Protein AF-A0A7V3CF10-F1 (afdb_monomer_lite)

Secondary structure (DSSP, 8-state):
----------------------------PPPPPPPPPP-----GGGGT-TTS-HHHHHHHHHHHHHHHHSSTTS----SSSGGGPPPHHHHHHHHHHH----SSHHHHHHHHHHHHHHHHHHT-PPP-TT-------PPEEEEETTTEEEEEEEE-TT-HHHHHHHHHHTTHHHHHHH-GGGEEEEE-----S-GGGG-SHHHHHHHHHHHHTPPEEESS-S-TTSHHHHHHHHHHSS--HHHHHHHHHHHHHHHHHHH-TTS-HHHHHHHHHHHHHHHHT--HHHHHHHHHHHHHHS-SHHHHHHHHHHHHHHHHHHHHHHHHHHHHHHHHHHHHH-TT-EEEEEEEGGGHHHHHHHHH--

Structure (mmCIF, N/CA/C/O backbone):
data_AF-A0A7V3CF10-F1
#
_entry.id   AF-A0A7V3CF10-F1
#
loop_
_atom_site.group_PDB
_atom_site.id
_atom_site.type_symbol
_atom_site.label_atom_id
_atom_site.label_alt_id
_atom_site.label_comp_id
_atom_site.label_asym_id
_atom_site.label_entity_id
_atom_site.label_seq_id
_atom_site.pdbx_PDB_ins_code
_atom_site.Cartn_x
_atom_site.Cartn_y
_atom_site.Cartn_z
_atom_site.occupancy
_atom_site.B_iso_or_equiv
_atom_site.auth_seq_id
_atom_site.auth_comp_id
_atom_site.auth_asym_id
_atom_site.auth_atom_id
_atom_site.pdbx_PDB_model_num
ATOM 1 N N . MET A 1 1 ? -56.199 20.417 -14.453 1.00 40.59 1 MET A N 1
ATOM 2 C CA . MET A 1 1 ? -56.319 19.145 -13.709 1.00 40.59 1 MET A CA 1
ATOM 3 C C . MET A 1 1 ? -56.355 19.487 -12.237 1.00 40.59 1 MET A C 1
ATOM 5 O O . MET A 1 1 ? -55.474 20.191 -11.766 1.00 40.59 1 MET A O 1
ATOM 9 N N . ILE A 1 2 ? -57.471 19.137 -11.609 1.00 31.05 2 ILE A N 1
ATOM 10 C CA . ILE A 1 2 ? -57.934 19.589 -10.298 1.00 31.05 2 ILE A CA 1
ATOM 11 C C . ILE A 1 2 ? -57.390 18.644 -9.210 1.00 31.05 2 ILE A C 1
ATOM 13 O O . ILE A 1 2 ? -57.201 17.458 -9.457 1.00 31.05 2 ILE A O 1
ATOM 17 N N . PHE A 1 3 ? -57.112 19.243 -8.052 1.00 26.91 3 PHE A N 1
ATOM 18 C CA . PHE A 1 3 ? -56.677 18.706 -6.752 1.00 26.91 3 PHE A CA 1
ATOM 19 C C . PHE A 1 3 ? -57.706 17.730 -6.090 1.00 26.91 3 PHE A C 1
ATOM 21 O O . PHE A 1 3 ? -58.688 17.364 -6.727 1.00 26.91 3 PHE A O 1
ATOM 28 N N . PRO A 1 4 ? -57.532 17.362 -4.799 1.00 56.78 4 PRO A N 1
ATOM 29 C CA . PRO A 1 4 ? -57.181 16.065 -4.202 1.00 56.78 4 PRO A CA 1
ATOM 30 C C . PRO A 1 4 ? -58.450 15.339 -3.668 1.00 56.78 4 PRO A C 1
ATOM 32 O O . PRO A 1 4 ? -59.533 15.681 -4.117 1.00 56.78 4 PRO A O 1
ATOM 35 N N . VAL A 1 5 ? -58.338 14.379 -2.728 1.00 31.08 5 VAL A N 1
ATOM 36 C CA . VAL A 1 5 ? -59.331 13.940 -1.687 1.00 31.08 5 VAL A CA 1
ATOM 37 C C . VAL A 1 5 ? -58.922 12.514 -1.256 1.00 31.08 5 VAL A C 1
ATOM 39 O O . VAL A 1 5 ? -58.817 11.629 -2.093 1.00 31.08 5 VAL A O 1
ATOM 42 N N . VAL A 1 6 ? -58.352 12.307 -0.061 1.00 27.89 6 VAL A N 1
ATOM 43 C CA . VAL A 1 6 ? -58.993 12.154 1.269 1.00 27.89 6 VAL A CA 1
ATOM 44 C C . VAL A 1 6 ? -59.663 10.781 1.469 1.00 27.89 6 VAL A C 1
ATOM 46 O O . VAL A 1 6 ? -60.565 10.416 0.730 1.00 27.89 6 VAL A O 1
ATOM 49 N N . LEU A 1 7 ? -59.166 10.083 2.508 1.00 27.97 7 LEU A N 1
ATOM 50 C CA . LEU A 1 7 ? -59.785 9.114 3.437 1.00 27.97 7 LEU A CA 1
ATOM 51 C C . LEU A 1 7 ? -60.995 8.269 2.970 1.00 27.97 7 LEU A C 1
ATOM 53 O O . LEU A 1 7 ? -62.022 8.818 2.602 1.00 27.97 7 LEU A O 1
ATOM 57 N N . LEU A 1 8 ? -61.005 6.965 3.278 1.00 27.00 8 LEU A N 1
ATOM 58 C CA . LEU A 1 8 ? -61.516 6.402 4.548 1.00 27.00 8 LEU A CA 1
ATOM 59 C C . LEU A 1 8 ? -61.579 4.865 4.494 1.00 27.00 8 LEU A C 1
ATOM 61 O O . LEU A 1 8 ? -61.763 4.257 3.444 1.00 27.00 8 LEU A O 1
ATOM 65 N N . ALA A 1 9 ? -61.439 4.259 5.670 1.00 33.69 9 ALA A N 1
ATOM 66 C CA . ALA A 1 9 ? -61.598 2.837 5.933 1.00 33.69 9 ALA A CA 1
ATOM 67 C C . ALA A 1 9 ? -63.019 2.323 5.636 1.00 33.69 9 ALA A C 1
ATOM 69 O O . ALA A 1 9 ? -64.000 3.025 5.877 1.00 33.69 9 ALA A O 1
ATOM 70 N N . VAL A 1 10 ? -63.122 1.048 5.248 1.00 32.16 10 VAL A N 1
ATOM 71 C CA . VAL A 1 10 ? -64.354 0.260 5.377 1.00 32.16 10 VAL A CA 1
ATOM 72 C C . VAL A 1 10 ? -64.053 -0.992 6.195 1.00 32.16 10 VAL A C 1
ATOM 74 O O . VAL A 1 10 ? -63.314 -1.881 5.777 1.00 32.16 10 VAL A O 1
ATOM 77 N N . LEU A 1 11 ? -64.648 -1.016 7.386 1.00 32.97 11 LEU A N 1
ATOM 78 C CA . LEU A 1 11 ? -64.929 -2.194 8.194 1.00 32.97 11 LEU A CA 1
ATOM 79 C C . LEU A 1 11 ? -66.046 -3.016 7.532 1.00 32.97 11 LEU A C 1
ATOM 81 O O . LEU A 1 11 ? -67.102 -2.478 7.212 1.00 32.97 11 LEU A O 1
ATOM 85 N N . ALA A 1 12 ? -65.849 -4.327 7.449 1.00 32.66 12 ALA A N 1
ATOM 86 C CA . ALA A 1 12 ? -66.907 -5.338 7.488 1.00 32.66 12 ALA A CA 1
ATOM 87 C C . ALA A 1 12 ? -66.307 -6.507 8.288 1.00 32.66 12 ALA A C 1
ATOM 89 O O . ALA A 1 12 ? -65.361 -7.143 7.840 1.00 32.66 12 ALA A O 1
ATOM 90 N N . VAL A 1 13 ? -66.566 -6.645 9.591 1.00 31.78 13 VAL A N 1
ATOM 91 C CA . VAL A 1 13 ? -67.783 -7.206 10.206 1.00 31.78 13 VAL A CA 1
ATOM 92 C C . VAL A 1 13 ? -68.288 -8.438 9.458 1.00 31.78 13 VAL A C 1
ATOM 94 O O . VAL A 1 13 ? -69.069 -8.344 8.518 1.00 31.78 13 VAL A O 1
ATOM 97 N N . GLY A 1 14 ? -67.868 -9.601 9.949 1.00 26.34 14 GLY A N 1
ATOM 98 C CA . GLY A 1 14 ? -68.535 -10.880 9.747 1.00 26.34 14 GLY A CA 1
ATOM 99 C C . GLY A 1 14 ? -68.636 -11.590 11.094 1.00 26.34 14 GLY A C 1
ATOM 100 O O . GLY A 1 14 ? -67.710 -12.287 11.495 1.00 26.34 14 GLY A O 1
ATOM 101 N N . CYS A 1 15 ? -69.746 -11.378 11.804 1.00 31.83 15 CYS A N 1
ATOM 102 C CA . CYS A 1 15 ? -70.132 -12.143 12.990 1.00 31.83 15 CYS A CA 1
ATOM 103 C C . CYS A 1 15 ? -71.235 -13.143 12.625 1.00 31.83 15 CYS A C 1
ATOM 105 O O . CYS A 1 15 ? -72.330 -12.731 12.249 1.00 31.83 15 CYS A O 1
ATOM 107 N N . SER A 1 16 ? -70.968 -14.435 12.815 1.00 31.50 16 SER A N 1
ATOM 108 C CA . SER A 1 16 ? -71.888 -15.478 13.318 1.00 31.50 16 SER A CA 1
ATOM 109 C C . SER A 1 16 ? -71.231 -16.840 13.084 1.00 31.50 16 SER A C 1
ATOM 111 O O . SER A 1 16 ? -70.635 -17.042 12.037 1.00 31.50 16 SER A O 1
ATOM 113 N N . SER A 1 17 ? -71.283 -17.829 13.969 1.00 28.72 17 SER A N 1
ATOM 114 C CA . SER A 1 17 ? -72.171 -18.056 15.108 1.00 28.72 17 SER A CA 1
ATOM 115 C C . SER A 1 17 ? -71.569 -19.130 16.029 1.00 28.72 17 SER A C 1
ATOM 117 O O . SER A 1 17 ? -70.684 -19.898 15.659 1.00 28.72 17 SER A O 1
ATOM 119 N N . SER A 1 18 ? -72.052 -19.127 17.265 1.00 34.03 18 SER A N 1
ATOM 120 C CA . SER A 1 18 ? -71.650 -19.920 18.423 1.00 34.03 18 SER A CA 1
ATOM 121 C C . SER A 1 18 ? -72.063 -21.398 18.367 1.00 34.03 18 SER A C 1
ATOM 123 O O . SER A 1 18 ? -73.141 -21.728 17.878 1.00 34.03 18 SER A O 1
ATOM 125 N N . LYS A 1 19 ? -71.253 -22.270 18.992 1.00 30.31 19 LYS A N 1
ATOM 126 C CA . LYS A 1 19 ? -71.699 -23.436 19.782 1.00 30.31 19 LYS A CA 1
ATOM 127 C C . LYS A 1 19 ? -70.586 -23.920 20.726 1.00 30.31 19 LYS A C 1
ATOM 129 O O . LYS A 1 19 ? -69.405 -23.773 20.438 1.00 30.31 19 LYS A O 1
ATOM 134 N N . SER A 1 20 ? -71.017 -24.415 21.877 1.00 33.94 20 SER A N 1
ATOM 135 C CA . SER A 1 20 ? -70.308 -24.564 23.148 1.00 33.94 20 SER A CA 1
ATOM 136 C C . SER A 1 20 ? -69.647 -25.937 23.392 1.00 33.94 20 SER A C 1
ATOM 138 O O . SER A 1 20 ? -70.043 -26.943 22.812 1.00 33.94 20 SER A O 1
ATOM 140 N N . ASP A 1 21 ? -68.687 -25.916 24.329 1.00 31.97 21 ASP A N 1
ATOM 141 C CA . ASP A 1 21 ? -68.214 -26.954 25.270 1.00 31.97 21 ASP A CA 1
ATOM 142 C C . ASP A 1 21 ? -67.528 -28.255 24.799 1.00 31.97 21 ASP A C 1
ATOM 144 O O . ASP A 1 21 ? -68.171 -29.234 24.425 1.00 31.97 21 ASP A O 1
ATOM 148 N N . LYS A 1 22 ? -66.203 -28.327 25.041 1.00 32.72 22 LYS A N 1
ATOM 149 C CA . LYS A 1 22 ? -65.546 -29.268 25.990 1.00 32.72 22 LYS A CA 1
ATOM 150 C C . LYS A 1 22 ? -64.028 -28.991 26.100 1.00 32.72 22 LYS A C 1
ATOM 152 O O . LYS A 1 22 ? -63.390 -28.760 25.075 1.00 32.72 22 LYS A O 1
ATOM 157 N N . PRO A 1 23 ? -63.411 -29.059 27.300 1.00 43.00 23 PRO A N 1
ATOM 158 C CA . PRO A 1 23 ? -61.971 -28.876 27.460 1.00 43.00 23 PRO A CA 1
ATOM 159 C C . PRO A 1 23 ? -61.222 -30.182 27.156 1.00 43.00 23 PRO A C 1
ATOM 161 O O . PRO A 1 23 ? -61.556 -31.242 27.682 1.00 43.00 23 PRO A O 1
ATOM 164 N N . SER A 1 24 ? -60.192 -30.104 26.314 1.00 33.22 24 SER A N 1
ATOM 165 C CA . SER A 1 24 ? -59.209 -31.172 26.086 1.00 33.22 24 SER A CA 1
ATOM 166 C C . SER A 1 24 ? -57.807 -30.691 26.488 1.00 33.22 24 SER A C 1
ATOM 168 O O . SER A 1 24 ? -57.557 -29.485 26.509 1.00 33.22 24 SER A O 1
ATOM 170 N N . PRO A 1 25 ? -56.922 -31.609 26.909 1.00 39.38 25 PRO A N 1
ATOM 171 C CA . PRO A 1 25 ? -55.903 -31.347 27.922 1.00 39.38 25 PRO A CA 1
ATOM 172 C C . PRO A 1 25 ? -54.703 -30.551 27.401 1.00 39.38 25 PRO A C 1
ATOM 174 O O . PRO A 1 25 ? -54.314 -30.658 26.238 1.00 39.38 25 PRO A O 1
ATOM 177 N N . LYS A 1 26 ? -54.085 -29.784 28.313 1.00 39.19 26 LYS A N 1
ATOM 178 C CA . LYS A 1 26 ? -52.812 -29.074 28.124 1.00 39.19 26 LYS A CA 1
ATOM 179 C C . LYS A 1 26 ? -51.757 -30.020 27.536 1.00 39.19 26 LYS A C 1
ATOM 181 O O . LYS A 1 26 ? -51.219 -30.865 28.249 1.00 39.19 26 LYS A O 1
ATOM 186 N N . LYS A 1 27 ? -51.409 -29.828 26.259 1.00 38.56 27 LYS A N 1
ATOM 187 C CA . LYS A 1 27 ? -50.098 -30.235 25.745 1.00 38.56 27 LYS A CA 1
ATOM 188 C C . LYS A 1 27 ? -49.052 -29.399 26.477 1.00 38.56 27 LYS A C 1
ATOM 190 O O . LYS A 1 27 ? -49.085 -28.173 26.405 1.00 38.56 27 LYS A O 1
ATOM 195 N N . SER A 1 28 ? -48.167 -30.074 27.206 1.00 40.69 28 SER A N 1
ATOM 196 C CA . SER A 1 28 ? -46.916 -29.494 27.686 1.00 40.69 28 SER A CA 1
ATOM 197 C C . SER A 1 28 ? -46.203 -28.879 26.485 1.00 40.69 28 SER A C 1
ATOM 199 O O . SER A 1 28 ? -45.877 -29.599 25.542 1.00 40.69 28 SER A O 1
ATOM 201 N N . ALA A 1 29 ? -46.039 -27.558 26.485 1.00 42.84 29 ALA A N 1
ATOM 202 C CA . ALA A 1 29 ? -45.228 -26.883 25.488 1.00 42.84 29 ALA A CA 1
ATOM 203 C C . ALA A 1 29 ? -43.784 -27.367 25.655 1.00 42.84 29 ALA A C 1
ATOM 205 O O . ALA A 1 29 ? -43.253 -27.353 26.769 1.00 42.84 29 ALA A O 1
ATOM 206 N N . GLU A 1 30 ? -43.177 -27.833 24.565 1.00 46.41 30 GLU A N 1
ATOM 207 C CA . GLU A 1 30 ? -41.725 -27.964 24.490 1.00 46.41 30 GLU A CA 1
ATOM 208 C C . GLU A 1 30 ? -41.082 -26.628 24.893 1.00 46.41 30 GLU A C 1
ATOM 210 O O . GLU A 1 30 ? -41.636 -25.568 24.572 1.00 46.41 30 GLU A O 1
ATOM 215 N N . PRO A 1 31 ? -39.935 -26.645 25.599 1.00 49.91 31 PRO A N 1
ATOM 216 C CA . PRO A 1 31 ? -39.191 -25.426 25.860 1.00 49.91 31 PRO A CA 1
ATOM 217 C C . PRO A 1 31 ? -38.886 -24.766 24.518 1.00 49.91 31 PRO A C 1
ATOM 219 O O . PRO A 1 31 ? -38.270 -25.383 23.647 1.00 49.91 31 PRO A O 1
ATOM 222 N N . LEU A 1 32 ? -39.338 -23.523 24.348 1.00 43.16 32 LEU A N 1
ATOM 223 C CA . LEU A 1 32 ? -38.925 -22.716 23.210 1.00 43.16 32 LEU A CA 1
ATOM 224 C C . LEU A 1 32 ? -37.389 -22.712 23.170 1.00 43.16 32 LEU A C 1
ATOM 226 O O . LEU A 1 32 ? -36.767 -22.535 24.226 1.00 43.16 32 LEU A O 1
ATOM 230 N N . PRO A 1 33 ? -36.767 -22.915 21.993 1.00 51.06 33 PRO A N 1
ATOM 231 C CA . PRO A 1 33 ? -35.334 -22.716 21.863 1.00 51.06 33 PRO A CA 1
ATOM 232 C C . PRO A 1 33 ? -34.996 -21.313 22.387 1.00 51.06 33 PRO A C 1
ATOM 234 O O . PRO A 1 33 ? -35.781 -20.383 22.161 1.00 51.06 33 PRO A O 1
ATOM 237 N N . PRO A 1 34 ? -33.886 -21.158 23.131 1.00 52.41 34 PRO A N 1
ATOM 238 C CA . PRO A 1 34 ? -33.536 -19.876 23.717 1.00 52.41 34 PRO A CA 1
ATOM 239 C C . PRO A 1 34 ? -33.515 -18.814 22.613 1.00 52.41 34 PRO A C 1
ATOM 241 O O . PRO A 1 34 ? -33.026 -19.099 21.512 1.00 52.41 34 PRO A O 1
ATOM 244 N N . PRO A 1 35 ? -34.070 -17.616 22.872 1.00 39.00 35 PRO A N 1
ATOM 245 C CA . PRO A 1 35 ? -34.032 -16.545 21.895 1.00 39.00 35 PRO A CA 1
ATOM 246 C C . PRO A 1 35 ? -32.575 -16.301 21.479 1.00 39.00 35 PRO A C 1
ATOM 248 O O . PRO A 1 35 ? -31.674 -16.414 22.322 1.00 39.00 35 PRO A O 1
ATOM 251 N N . PRO A 1 36 ? -32.316 -16.009 20.191 1.00 47.16 36 PRO A N 1
ATOM 252 C CA . PRO A 1 36 ? -30.980 -15.631 19.760 1.00 47.16 36 PRO A CA 1
ATOM 253 C C . PRO A 1 36 ? -30.504 -14.470 20.644 1.00 47.16 36 PRO A C 1
ATOM 255 O O . PRO A 1 36 ? -31.310 -13.583 20.936 1.00 47.16 36 PRO A O 1
ATOM 258 N N . PRO A 1 37 ? -29.245 -14.488 21.120 1.00 46.47 37 PRO A N 1
ATOM 259 C CA . PRO A 1 37 ? -28.750 -13.448 22.011 1.00 46.47 37 PRO A CA 1
ATOM 260 C C . PRO A 1 37 ? -28.978 -12.083 21.365 1.00 46.47 37 PRO A C 1
ATOM 262 O O . PRO A 1 37 ? -28.632 -11.886 20.196 1.00 46.47 37 PRO A O 1
ATOM 265 N N . GLU A 1 38 ? -29.599 -11.169 22.114 1.00 47.53 38 GLU A N 1
ATOM 266 C CA . GLU A 1 38 ? -29.807 -9.800 21.653 1.00 47.53 38 GLU A CA 1
ATOM 267 C C . GLU A 1 38 ? -28.454 -9.193 21.253 1.00 47.53 38 GLU A C 1
ATOM 269 O O . GLU A 1 38 ? -27.450 -9.437 21.935 1.00 47.53 38 GLU A O 1
ATOM 274 N N . PRO A 1 39 ? -28.391 -8.439 20.142 1.00 52.34 39 PRO A N 1
ATOM 275 C CA . PRO A 1 39 ? -27.156 -7.808 19.713 1.00 52.34 39 PRO A CA 1
ATOM 276 C C . PRO A 1 39 ? -26.651 -6.889 20.827 1.00 52.34 39 PRO A C 1
ATOM 278 O O . PRO A 1 39 ? -27.235 -5.842 21.101 1.00 52.34 39 PRO A O 1
ATOM 281 N N . SER A 1 40 ? -25.565 -7.296 21.485 1.00 53.09 40 SER A N 1
ATOM 282 C CA . SER A 1 40 ? -24.882 -6.479 22.479 1.00 53.09 40 SER A CA 1
ATOM 283 C C . SER A 1 40 ? -24.387 -5.214 21.786 1.00 53.09 40 SER A C 1
ATOM 285 O O . SER A 1 40 ? -23.451 -5.274 20.986 1.00 53.09 40 SER A O 1
ATOM 287 N N . VAL A 1 41 ? -25.017 -4.076 22.059 1.00 70.94 41 VAL A N 1
ATOM 288 C CA . VAL A 1 41 ? -24.539 -2.781 21.572 1.00 70.94 41 VAL A CA 1
ATOM 289 C C . VAL A 1 41 ? -23.325 -2.410 22.422 1.00 70.94 41 VAL A C 1
ATOM 291 O O . VAL A 1 41 ? -23.465 -1.908 23.532 1.00 70.94 41 VAL A O 1
ATOM 294 N N . TYR A 1 42 ? -22.128 -2.727 21.932 1.00 77.38 42 TYR A N 1
ATOM 295 C CA . TYR A 1 42 ? -20.864 -2.374 22.578 1.00 77.38 42 TYR A CA 1
ATOM 296 C C . TYR A 1 42 ? -20.267 -1.112 21.942 1.00 77.38 42 TYR A C 1
ATOM 298 O O . TYR A 1 42 ? -20.539 -0.767 20.788 1.00 77.38 42 TYR A O 1
ATOM 306 N N . ARG A 1 43 ? -19.397 -0.422 22.684 1.00 79.38 43 ARG A N 1
ATOM 307 C CA . ARG A 1 43 ? -18.644 0.728 22.159 1.00 79.38 43 ARG A CA 1
ATOM 308 C C . ARG A 1 43 ? -17.415 0.238 21.399 1.00 79.38 43 ARG A C 1
ATOM 310 O O . ARG A 1 43 ? -16.661 -0.576 21.919 1.00 79.38 43 ARG A O 1
ATOM 317 N N . ARG A 1 44 ? -17.132 0.788 20.213 1.00 80.56 44 ARG A N 1
ATOM 318 C CA . ARG A 1 44 ? -15.917 0.444 19.436 1.00 80.56 44 A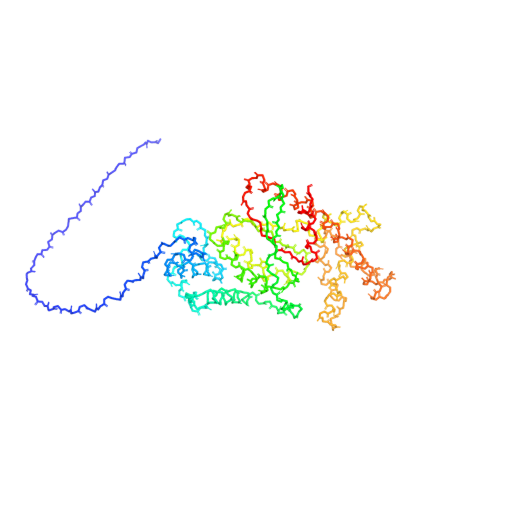RG A CA 1
ATOM 319 C C . ARG A 1 44 ? -14.616 0.635 20.209 1.00 80.56 44 ARG A C 1
ATOM 321 O O . ARG A 1 44 ? -13.663 -0.105 19.988 1.00 80.56 44 ARG A O 1
ATOM 328 N N . SER A 1 45 ? -14.590 1.582 21.148 1.00 84.50 45 SER A N 1
ATOM 329 C CA . SER A 1 45 ? -13.457 1.784 22.053 1.00 84.50 45 SER A CA 1
ATOM 330 C C . SER A 1 45 ? -13.077 0.511 22.819 1.00 84.50 45 SER A C 1
ATOM 332 O O . SER A 1 45 ? -11.902 0.336 23.126 1.00 84.50 45 SER A O 1
ATOM 334 N N . CYS A 1 46 ? -14.014 -0.421 23.037 1.00 87.88 46 CYS A N 1
ATOM 335 C CA . CYS A 1 46 ? -13.766 -1.719 23.668 1.00 87.88 46 CYS A CA 1
ATOM 336 C C . CYS A 1 46 ? -12.816 -2.639 22.883 1.00 87.88 46 CYS A C 1
ATOM 338 O O . CYS A 1 46 ? -12.304 -3.599 23.454 1.00 87.88 46 CYS A O 1
ATOM 340 N N . LEU A 1 47 ? -12.498 -2.336 21.615 1.00 88.81 47 LEU A N 1
ATOM 341 C CA . LEU A 1 47 ? -11.398 -3.005 20.908 1.00 88.81 47 LEU A CA 1
ATOM 342 C C . LEU A 1 47 ? -10.060 -2.849 21.646 1.00 88.81 47 LEU A C 1
ATOM 344 O O . LEU A 1 47 ? -9.268 -3.788 21.672 1.00 88.81 47 LEU A O 1
ATOM 348 N N . LYS A 1 48 ? -9.818 -1.685 22.263 1.00 85.69 48 LYS A N 1
ATOM 349 C CA . LYS A 1 48 ? -8.562 -1.371 22.967 1.00 85.69 48 LYS A CA 1
ATOM 350 C C . LYS A 1 48 ? -8.730 -1.069 24.459 1.00 85.69 48 LYS A C 1
ATOM 352 O O . LYS A 1 48 ? -7.753 -1.132 25.192 1.00 85.69 48 LYS A O 1
ATOM 357 N N . ASP A 1 49 ? -9.934 -0.726 24.907 1.00 86.81 49 ASP A N 1
ATOM 358 C CA . ASP A 1 49 ? -10.212 -0.371 26.298 1.00 86.81 49 ASP A CA 1
ATOM 359 C C . ASP A 1 49 ? -10.353 -1.629 27.166 1.00 86.81 49 ASP A C 1
ATOM 361 O O . ASP A 1 49 ? -11.339 -2.365 27.085 1.00 86.81 49 ASP A O 1
ATOM 365 N N . GLU A 1 50 ? -9.348 -1.877 28.005 1.00 84.31 50 GLU A N 1
ATOM 366 C CA . GLU A 1 50 ? -9.318 -3.017 28.923 1.00 84.31 50 GLU A CA 1
ATOM 367 C C . GLU A 1 50 ? -10.368 -2.928 30.035 1.00 84.31 50 GLU A C 1
ATOM 369 O O . GLU A 1 50 ? -10.689 -3.951 30.637 1.00 84.31 50 GLU A O 1
ATOM 374 N N . SER A 1 51 ? -10.936 -1.741 30.281 1.00 88.56 51 SER A N 1
ATOM 375 C CA . SER A 1 51 ? -12.001 -1.556 31.270 1.00 88.56 51 SER A CA 1
ATOM 376 C C . SER A 1 51 ? -13.367 -2.054 30.790 1.00 88.56 51 SER A C 1
ATOM 378 O O . SER A 1 51 ? -14.270 -2.243 31.607 1.00 88.56 51 SER A O 1
ATOM 380 N N . CYS A 1 52 ? -13.537 -2.296 29.484 1.00 89.06 52 CYS A N 1
ATOM 381 C CA . CYS A 1 52 ? -14.782 -2.845 28.962 1.00 89.06 52 CYS A CA 1
ATOM 382 C C . CYS A 1 52 ? -15.015 -4.285 29.459 1.00 89.06 52 CYS A C 1
ATOM 384 O O . CYS A 1 52 ? -14.075 -5.089 29.476 1.00 89.06 52 CYS A O 1
ATOM 386 N N . PRO A 1 53 ? -16.269 -4.660 29.783 1.00 91.81 53 PRO A N 1
ATOM 387 C CA . PRO A 1 53 ? -16.619 -6.041 30.092 1.00 91.81 53 PRO A CA 1
ATOM 388 C C . PRO A 1 53 ? -16.177 -6.993 28.979 1.00 91.81 53 PRO A C 1
ATOM 390 O O . PRO A 1 53 ? -16.330 -6.693 27.794 1.00 91.81 53 PRO A O 1
ATOM 393 N N . TRP A 1 54 ? -15.673 -8.173 29.351 1.00 92.44 54 TRP A N 1
ATOM 394 C CA . TRP A 1 54 ? -15.202 -9.153 28.368 1.00 92.44 54 TRP A CA 1
ATOM 395 C C . TRP A 1 54 ? -16.231 -9.476 27.268 1.00 92.44 54 TRP A C 1
ATOM 397 O O . TRP A 1 54 ? -15.830 -9.466 26.109 1.00 92.44 54 TRP A O 1
ATOM 407 N N . PRO A 1 55 ? -17.536 -9.673 27.552 1.00 90.44 55 PRO A N 1
ATOM 408 C CA . PRO A 1 55 ? -18.521 -9.927 26.497 1.00 90.44 55 PRO A CA 1
ATOM 409 C C . PRO A 1 55 ? -18.600 -8.814 25.440 1.00 90.44 55 PRO A C 1
ATOM 411 O O . PRO A 1 55 ? -18.772 -9.098 24.257 1.00 90.44 55 PRO A O 1
ATOM 414 N N . GLU A 1 56 ? -18.430 -7.552 25.847 1.00 88.06 56 GLU A N 1
ATOM 415 C CA . GLU A 1 56 ? -18.398 -6.411 24.927 1.00 88.06 56 GLU A CA 1
ATOM 416 C C . GLU A 1 56 ? -17.111 -6.395 24.097 1.00 88.06 56 GLU A C 1
ATOM 418 O O . GLU A 1 56 ? -17.158 -6.156 22.891 1.00 88.06 56 GLU A O 1
ATOM 423 N N . ARG A 1 57 ? -15.961 -6.695 24.716 1.00 90.38 57 ARG A N 1
ATOM 424 C CA . ARG A 1 57 ? -14.675 -6.801 24.005 1.00 90.38 57 ARG A CA 1
ATOM 425 C C . ARG A 1 57 ? -14.666 -7.971 23.023 1.00 90.38 57 ARG A C 1
ATOM 427 O O . ARG A 1 57 ? -14.212 -7.816 21.895 1.00 90.38 57 ARG A O 1
ATOM 434 N N . GLU A 1 58 ? -15.185 -9.127 23.429 1.00 91.94 58 GLU A N 1
ATOM 435 C CA . GLU A 1 58 ? -15.331 -10.312 22.583 1.00 91.94 58 GLU A CA 1
ATOM 436 C C . GLU A 1 58 ? -16.204 -9.997 21.368 1.00 91.94 58 GLU A C 1
ATOM 438 O O . GLU A 1 58 ? -15.789 -10.258 20.239 1.00 91.94 58 GLU A O 1
ATOM 443 N N . ALA A 1 59 ? -17.373 -9.383 21.578 1.00 87.44 59 ALA A N 1
ATOM 444 C CA . ALA A 1 59 ? -18.244 -8.959 20.487 1.00 87.44 59 ALA A CA 1
ATOM 445 C C . ALA A 1 59 ? -17.530 -7.976 19.542 1.00 87.44 59 ALA A C 1
ATOM 447 O O . ALA A 1 59 ? -17.571 -8.174 18.328 1.00 87.44 59 ALA A O 1
ATOM 448 N N . ALA A 1 60 ? -16.800 -6.997 20.088 1.00 88.75 60 ALA A N 1
ATOM 449 C CA . ALA A 1 60 ? -16.018 -6.041 19.308 1.00 88.75 60 ALA A CA 1
ATOM 450 C C . ALA A 1 60 ? -14.951 -6.692 18.428 1.00 88.75 60 ALA A C 1
ATOM 452 O O . ALA A 1 60 ? -14.848 -6.372 17.244 1.00 88.75 60 ALA A O 1
ATOM 453 N N . LEU A 1 61 ? -14.175 -7.615 18.995 1.00 91.44 61 LEU A N 1
ATOM 454 C CA . LEU A 1 61 ? -13.119 -8.335 18.286 1.00 91.44 61 LEU A CA 1
ATOM 455 C C . LEU A 1 61 ? -13.685 -9.225 17.178 1.00 91.44 61 LEU A C 1
ATOM 457 O O . LEU A 1 61 ? -13.140 -9.257 16.074 1.00 91.44 61 LEU A O 1
ATOM 461 N N . MET A 1 62 ? -14.781 -9.928 17.466 1.00 90.00 62 MET A N 1
ATOM 462 C CA . MET A 1 62 ? -15.463 -10.788 16.501 1.00 90.00 62 MET A CA 1
ATOM 463 C C . MET A 1 62 ? -15.980 -9.984 15.312 1.00 90.00 62 MET A C 1
ATOM 465 O O . MET A 1 62 ? -15.721 -10.353 14.166 1.00 90.00 62 MET A O 1
ATOM 469 N N . ASP A 1 63 ? -16.661 -8.873 15.580 1.00 88.00 63 ASP A N 1
ATOM 470 C CA . ASP A 1 63 ? -17.256 -8.042 14.539 1.00 88.00 63 ASP A CA 1
ATOM 471 C C . ASP A 1 63 ? -16.195 -7.312 13.709 1.00 88.00 63 ASP A C 1
ATOM 473 O O . ASP A 1 63 ? -16.297 -7.267 12.482 1.00 88.00 63 ASP A O 1
ATOM 477 N N . TYR A 1 64 ? -15.112 -6.849 14.342 1.00 89.69 64 TYR A N 1
ATOM 478 C CA . TYR A 1 64 ? -13.947 -6.325 13.630 1.00 89.69 64 TYR A CA 1
ATOM 479 C C . TYR A 1 64 ? -13.338 -7.375 12.691 1.00 89.69 64 TYR A C 1
ATOM 481 O O . TYR A 1 64 ? -13.176 -7.122 11.495 1.00 89.69 64 TYR A O 1
ATOM 489 N N . ALA A 1 65 ? -13.045 -8.578 13.198 1.00 90.81 65 ALA A N 1
ATOM 490 C CA . ALA A 1 65 ? -12.445 -9.636 12.390 1.00 90.81 65 ALA A CA 1
ATOM 491 C C . ALA A 1 65 ? -13.367 -10.081 11.245 1.00 90.81 65 ALA A C 1
ATOM 493 O O . ALA A 1 65 ? -12.896 -10.331 10.137 1.00 90.81 65 ALA A O 1
ATOM 494 N N . GLY A 1 66 ? -14.680 -10.141 11.475 1.00 89.25 66 GLY A N 1
ATOM 495 C CA . GLY A 1 66 ? -15.654 -10.435 10.426 1.00 89.25 66 GLY A CA 1
ATOM 496 C C . GLY A 1 66 ? -15.713 -9.356 9.346 1.00 89.25 66 GLY A C 1
ATOM 497 O O . GLY A 1 66 ? -15.700 -9.686 8.163 1.00 89.25 66 GLY A O 1
ATOM 498 N N . ALA A 1 67 ? -15.713 -8.077 9.718 1.00 86.81 67 ALA A N 1
ATOM 499 C CA . ALA A 1 67 ? -15.791 -6.980 8.754 1.00 86.81 67 ALA A CA 1
ATOM 500 C C . ALA A 1 67 ? -14.492 -6.801 7.938 1.00 86.81 67 ALA A C 1
ATOM 502 O O . ALA A 1 67 ? -14.528 -6.512 6.733 1.00 86.81 67 ALA A O 1
ATOM 503 N N . VAL A 1 68 ? -13.331 -6.955 8.583 1.00 88.12 68 VAL A N 1
ATOM 504 C CA . VAL A 1 68 ? -12.020 -6.735 7.950 1.00 88.12 68 VAL A CA 1
ATOM 505 C C . VAL A 1 68 ? -11.520 -7.988 7.223 1.00 88.12 68 VAL A C 1
ATOM 507 O O . VAL A 1 68 ? -11.056 -7.876 6.089 1.00 88.12 68 VAL A O 1
ATOM 510 N N . TYR A 1 69 ? -11.652 -9.175 7.826 1.00 88.06 69 TYR A N 1
ATOM 511 C CA . TYR A 1 69 ? -11.068 -10.434 7.326 1.00 88.06 69 TYR A CA 1
ATOM 512 C C . TYR A 1 69 ? -12.091 -11.451 6.810 1.00 88.06 69 TYR A C 1
ATOM 514 O O . TYR A 1 69 ? -11.707 -12.464 6.217 1.00 88.06 69 TYR A O 1
ATOM 522 N N . GLY A 1 70 ? -13.382 -11.223 7.058 1.00 84.00 70 GLY A N 1
ATOM 523 C CA . GLY A 1 70 ? -14.458 -12.112 6.632 1.00 8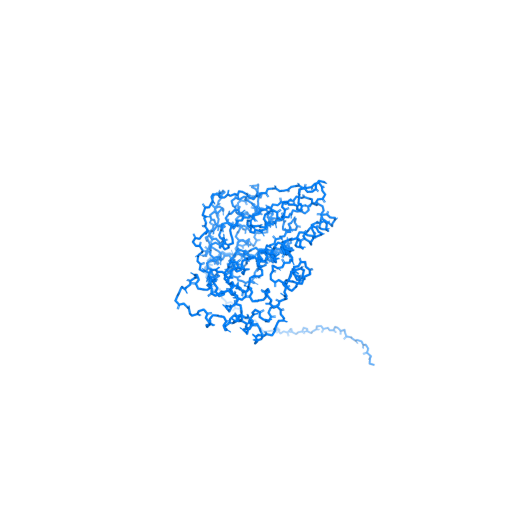4.00 70 GLY A CA 1
ATOM 524 C C . GLY A 1 70 ? -14.684 -12.129 5.120 1.00 84.00 70 GLY A C 1
ATOM 525 O O . GLY A 1 70 ? -13.949 -11.538 4.329 1.00 84.00 70 GLY A O 1
ATOM 526 N N . GLU A 1 71 ? -15.709 -12.868 4.696 1.00 72.62 71 GLU A N 1
ATOM 527 C CA . GLU A 1 71 ? -16.073 -12.943 3.279 1.00 72.62 71 GLU A CA 1
ATOM 528 C C . GLU A 1 71 ? -16.520 -11.581 2.737 1.00 72.62 71 GLU A C 1
ATOM 530 O O . GLU A 1 71 ? -17.175 -10.785 3.410 1.00 72.62 71 GLU A O 1
ATOM 535 N N . THR A 1 72 ? -16.097 -11.293 1.509 1.00 63.91 72 THR A N 1
ATOM 536 C CA . THR A 1 72 ? -16.155 -9.971 0.890 1.00 63.91 72 THR A CA 1
ATOM 537 C C . THR A 1 72 ? -17.565 -9.367 0.886 1.00 63.91 72 THR A C 1
ATOM 539 O O . THR A 1 72 ? -18.523 -9.971 0.416 1.00 63.91 72 THR A O 1
ATOM 542 N N . GLY A 1 73 ? -17.667 -8.116 1.354 1.00 55.16 73 GLY A N 1
ATOM 543 C CA . GLY A 1 73 ? -18.761 -7.189 1.031 1.00 55.16 73 GLY A CA 1
ATOM 544 C C . GLY A 1 73 ? -20.039 -7.270 1.870 1.00 55.16 73 GLY A C 1
ATOM 545 O O . GLY A 1 73 ? -20.940 -6.480 1.612 1.00 55.16 73 GLY A O 1
ATOM 546 N N . LYS A 1 74 ? -20.142 -8.173 2.854 1.00 59.09 74 LYS A N 1
ATOM 547 C CA . LYS A 1 74 ? -21.393 -8.331 3.620 1.00 59.09 74 LYS A CA 1
ATOM 548 C C . LYS A 1 74 ? -21.561 -7.384 4.812 1.00 59.09 74 LYS A C 1
ATOM 550 O O . LYS A 1 74 ? -22.677 -6.935 5.046 1.00 59.09 74 LYS A O 1
ATOM 555 N N . VAL A 1 75 ? -20.482 -7.036 5.519 1.00 61.66 75 VAL A N 1
ATOM 556 C CA . VAL A 1 75 ? -20.538 -6.155 6.703 1.00 61.66 75 VAL A CA 1
ATOM 557 C C . VAL A 1 75 ? -19.404 -5.137 6.656 1.00 61.66 75 VAL A C 1
ATOM 559 O O . VAL A 1 75 ? -18.246 -5.495 6.435 1.00 61.66 75 VAL A O 1
ATOM 562 N N . GLY A 1 76 ? -19.743 -3.857 6.818 1.00 69.12 76 GLY A N 1
ATOM 563 C CA . GLY A 1 76 ? -18.779 -2.768 6.979 1.00 69.12 76 GLY A CA 1
ATOM 564 C C . GLY A 1 76 ? -18.470 -2.522 8.455 1.00 69.12 76 GLY A C 1
ATOM 565 O O . GLY A 1 76 ? -19.276 -2.842 9.318 1.00 69.12 76 GLY A O 1
ATOM 566 N N . PHE A 1 77 ? -17.326 -1.914 8.762 1.00 76.19 77 PHE A N 1
ATOM 567 C CA . PHE A 1 77 ? -16.989 -1.467 10.117 1.00 76.19 77 PHE A CA 1
ATOM 568 C C . PHE A 1 77 ? -17.101 0.064 10.202 1.00 76.19 77 PHE A C 1
ATOM 570 O O . PHE A 1 77 ? -16.205 0.757 10.681 1.00 76.19 77 PHE A O 1
ATOM 577 N N . THR A 1 78 ? -18.220 0.629 9.730 1.00 68.31 78 THR A N 1
ATOM 578 C CA . THR A 1 78 ? -18.462 2.086 9.621 1.00 68.31 78 THR A CA 1
ATOM 579 C C . THR A 1 78 ? -19.582 2.564 10.563 1.00 68.31 78 THR A C 1
ATOM 581 O O . THR A 1 78 ? -20.458 1.783 10.923 1.00 68.31 78 THR A O 1
ATOM 584 N N . GLY A 1 79 ? -19.520 3.820 11.027 1.00 60.75 79 GLY A N 1
ATOM 585 C CA . GLY A 1 79 ? -20.587 4.468 11.816 1.00 60.75 79 GLY A CA 1
ATOM 586 C C . GLY A 1 79 ? -20.606 4.219 13.337 1.00 60.75 79 GLY A C 1
ATOM 587 O O . GLY A 1 79 ? -19.826 3.440 13.878 1.00 60.75 79 GLY A O 1
ATOM 588 N N . THR A 1 80 ? -21.497 4.929 14.039 1.00 50.19 80 THR A N 1
ATOM 589 C CA . THR A 1 80 ? -21.696 4.851 15.504 1.00 50.19 80 THR A CA 1
ATOM 590 C C . THR A 1 80 ? -22.813 3.899 15.935 1.00 50.19 80 THR A C 1
ATOM 592 O O . THR A 1 80 ? -22.908 3.596 17.120 1.00 50.19 80 THR A O 1
ATOM 595 N N . ASP A 1 81 ? -23.597 3.382 14.988 1.00 53.44 81 ASP A N 1
ATOM 596 C CA . ASP A 1 81 ? -24.759 2.530 15.249 1.00 53.44 81 ASP A CA 1
ATOM 597 C C . ASP A 1 81 ? -24.555 1.116 14.691 1.00 53.44 81 ASP A C 1
ATOM 599 O O . ASP A 1 81 ? -23.636 0.870 13.911 1.00 53.44 81 ASP A O 1
ATOM 603 N N . SER A 1 82 ? -25.438 0.201 15.094 1.00 54.88 82 SER A N 1
ATOM 604 C CA . SER A 1 82 ? -25.492 -1.262 14.893 1.00 54.88 82 SER A CA 1
ATOM 605 C C . SER A 1 82 ? -25.235 -1.826 13.480 1.00 54.88 82 SER A C 1
ATOM 607 O O . SER A 1 82 ? -25.256 -3.040 13.299 1.00 54.88 82 SER A O 1
ATOM 609 N N . ALA A 1 83 ? -24.938 -0.988 12.487 1.00 54.50 83 ALA A N 1
ATOM 610 C CA . ALA A 1 83 ? -24.596 -1.352 11.114 1.00 54.50 83 ALA A CA 1
ATOM 611 C C . ALA A 1 83 ? -23.281 -2.147 10.962 1.00 54.50 83 ALA A C 1
ATOM 613 O O . ALA A 1 83 ? -23.053 -2.731 9.906 1.00 54.50 83 ALA A O 1
ATOM 614 N N . PHE A 1 84 ? -22.425 -2.183 11.991 1.00 67.81 84 PHE A N 1
ATOM 615 C CA . PHE A 1 84 ? -21.194 -2.990 12.001 1.00 67.81 84 PHE A CA 1
ATOM 616 C C . PHE A 1 84 ? -21.339 -4.347 12.698 1.00 67.81 84 PHE A C 1
ATOM 618 O O . PHE A 1 84 ? -20.379 -5.117 12.738 1.00 67.81 84 PHE A O 1
ATOM 625 N N . LEU A 1 85 ? -22.507 -4.630 13.279 1.00 76.88 85 LEU A N 1
ATOM 626 C CA . LEU A 1 85 ? -22.729 -5.879 13.991 1.00 76.88 85 LEU A CA 1
ATOM 627 C C . LEU A 1 85 ? -22.867 -7.018 12.988 1.00 76.88 85 LEU A C 1
ATOM 629 O O . LEU A 1 85 ? -23.667 -6.948 12.054 1.00 76.88 85 LEU A O 1
ATOM 633 N N . LEU A 1 86 ? -22.119 -8.094 13.212 1.00 78.69 86 LEU A N 1
ATOM 634 C CA . LEU A 1 86 ? -22.293 -9.304 12.425 1.00 78.69 86 LEU A CA 1
ATOM 635 C C . LEU A 1 86 ? -23.669 -9.904 12.708 1.00 78.69 86 LEU A C 1
ATOM 637 O O . LEU A 1 86 ? -24.078 -10.072 13.861 1.00 78.69 86 LEU A O 1
ATOM 641 N N . THR A 1 87 ? -24.356 -10.323 11.652 1.00 80.06 87 THR A N 1
ATOM 642 C CA . THR A 1 87 ? -25.509 -11.214 11.771 1.00 80.06 87 THR A CA 1
ATOM 643 C C . THR A 1 87 ? -25.100 -12.528 12.456 1.00 80.06 87 THR A C 1
ATOM 645 O O . THR A 1 87 ? -23.927 -12.921 12.422 1.00 80.06 87 THR A O 1
ATOM 648 N N . PRO A 1 88 ? -26.049 -13.293 13.029 1.00 84.56 88 PRO A N 1
ATOM 649 C CA . PRO A 1 88 ? -25.744 -14.596 13.623 1.00 84.56 88 PRO A CA 1
ATOM 650 C C . PRO A 1 88 ? -25.013 -15.555 12.670 1.00 84.56 88 PRO A C 1
ATOM 652 O O . PRO A 1 88 ? -24.137 -16.307 13.101 1.00 84.56 88 PRO A O 1
ATOM 655 N N . ALA A 1 89 ? -25.331 -15.508 11.373 1.00 83.38 89 ALA A N 1
ATOM 656 C CA . ALA A 1 89 ? -24.668 -16.317 10.352 1.00 83.38 89 ALA A CA 1
ATOM 657 C C . ALA A 1 89 ? -23.208 -15.887 10.135 1.00 83.38 89 ALA A C 1
ATOM 659 O O . ALA A 1 89 ? -22.314 -16.729 10.085 1.00 83.38 89 ALA A O 1
ATOM 660 N N . GLU A 1 90 ? -22.943 -14.583 10.064 1.00 84.88 90 GLU A N 1
ATOM 661 C CA . GLU A 1 90 ? -21.585 -14.053 9.898 1.00 84.88 90 GLU A CA 1
ATOM 662 C C . GLU A 1 90 ? -20.731 -14.279 11.141 1.00 84.88 90 GLU A C 1
ATOM 664 O O . GLU A 1 90 ? -19.573 -14.676 11.037 1.00 84.88 90 GLU A O 1
ATOM 669 N N . ARG A 1 91 ? -21.312 -14.116 12.331 1.00 86.31 91 ARG A N 1
ATOM 670 C CA . ARG A 1 91 ? -20.629 -14.436 13.583 1.00 86.31 91 ARG A CA 1
ATOM 671 C C . ARG A 1 91 ? -20.303 -15.925 13.665 1.00 86.31 91 ARG A C 1
ATOM 673 O O . ARG A 1 91 ? -19.193 -16.277 14.052 1.00 86.31 91 ARG A O 1
ATOM 680 N N . SER A 1 92 ? -21.229 -16.793 13.254 1.00 87.12 92 SER A N 1
ATOM 681 C CA . SER A 1 92 ? -20.982 -18.241 13.175 1.00 87.12 92 SER A CA 1
ATOM 682 C C . SER A 1 92 ? -19.838 -18.557 12.217 1.00 87.12 92 SER A C 1
ATOM 684 O O . SER A 1 92 ? -18.959 -19.341 12.559 1.00 87.12 92 SER A O 1
ATOM 686 N N . TYR A 1 93 ? -19.793 -17.882 11.067 1.00 86.75 93 TYR A N 1
ATOM 687 C CA . TYR A 1 93 ? -18.689 -17.988 10.120 1.00 86.75 93 TYR A CA 1
ATOM 688 C C . TYR A 1 93 ? -17.346 -17.557 10.741 1.00 86.75 93 TYR A C 1
ATOM 690 O O . TYR A 1 93 ? -16.354 -18.271 10.601 1.00 86.75 93 TYR A O 1
ATOM 698 N N . VAL A 1 94 ? -17.297 -16.431 11.464 1.00 89.75 94 VAL A N 1
ATOM 699 C CA . VAL A 1 94 ? -16.078 -15.972 12.159 1.00 89.75 94 VAL A CA 1
ATOM 700 C C . VAL A 1 94 ? -15.616 -17.015 13.176 1.00 89.75 94 VAL A C 1
ATOM 702 O O . VAL A 1 94 ? -14.443 -17.385 13.173 1.00 89.75 94 VAL A O 1
ATOM 705 N N . VAL A 1 95 ? -16.533 -17.558 13.986 1.00 91.12 95 VAL A N 1
ATOM 706 C CA . VAL A 1 95 ? -16.209 -18.628 14.944 1.00 91.12 95 VA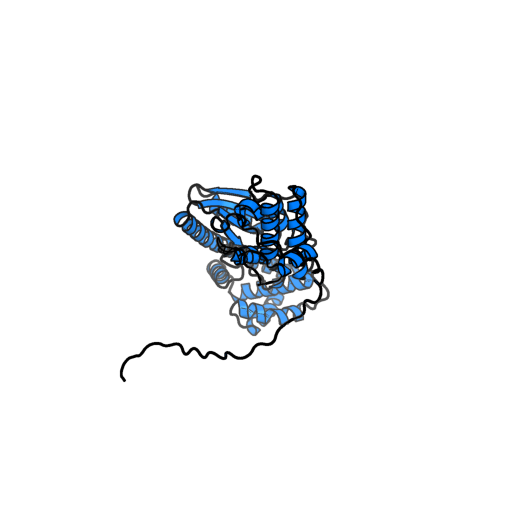L A CA 1
ATOM 707 C C . VAL A 1 95 ? -15.675 -19.867 14.223 1.00 91.12 95 VAL A C 1
ATOM 709 O O . VAL A 1 95 ? -14.650 -20.412 14.626 1.00 91.12 95 VAL A O 1
ATOM 712 N N . GLU A 1 96 ? -16.339 -20.306 13.154 1.00 91.12 96 GLU A N 1
ATOM 713 C CA . GLU A 1 96 ? -15.961 -21.501 12.395 1.00 91.12 96 GLU A CA 1
ATOM 714 C C . GLU A 1 96 ? -14.587 -21.345 11.726 1.00 91.12 96 GLU A C 1
ATOM 716 O O . GLU A 1 96 ? -13.781 -22.276 11.726 1.00 91.12 96 GLU A O 1
ATOM 721 N N . LYS A 1 97 ? -14.300 -20.173 11.144 1.00 89.19 97 LYS A N 1
ATOM 722 C CA . LYS A 1 97 ? -13.080 -19.962 10.352 1.00 89.19 97 LYS A CA 1
ATOM 723 C C . LYS A 1 97 ? -11.890 -19.472 11.162 1.00 89.19 97 LYS A C 1
ATOM 725 O O . LYS A 1 97 ? -10.760 -19.839 10.825 1.00 89.19 97 LYS A O 1
ATOM 730 N N . PHE A 1 98 ? -12.115 -18.637 12.174 1.00 90.94 98 PHE A N 1
ATOM 731 C CA . PHE A 1 98 ? -11.060 -17.938 12.918 1.00 90.94 98 PHE A CA 1
ATOM 732 C C . PHE A 1 98 ? -10.973 -18.373 14.395 1.00 90.94 98 PHE A C 1
ATOM 734 O O . PHE A 1 98 ? -9.940 -18.169 15.051 1.00 90.94 98 PHE A O 1
ATOM 741 N N . GLY A 1 99 ? -12.009 -19.043 14.909 1.00 91.12 99 GLY A N 1
ATOM 742 C CA . GLY A 1 99 ? -12.163 -19.389 16.321 1.00 91.12 99 GLY A CA 1
ATOM 743 C C . GLY A 1 99 ? -12.785 -18.249 17.130 1.00 91.12 99 GLY A C 1
ATOM 744 O O . GLY A 1 99 ? -13.311 -17.292 16.569 1.00 91.12 99 GLY A O 1
ATOM 745 N N . LYS A 1 100 ? -12.712 -18.345 18.461 1.00 91.25 100 LYS A N 1
ATOM 746 C CA . LYS A 1 100 ? -13.111 -17.264 19.375 1.00 91.25 100 LYS A CA 1
ATOM 747 C C . LYS A 1 100 ? -11.879 -16.562 19.953 1.00 91.25 100 LYS A C 1
ATOM 749 O O . LYS A 1 100 ? -10.856 -17.230 20.148 1.00 91.25 100 LYS A O 1
ATOM 754 N N . PRO A 1 101 ? -11.942 -15.249 20.226 1.00 91.31 101 PRO A N 1
ATOM 755 C CA . PRO A 1 101 ? -10.953 -14.602 21.074 1.00 91.31 101 PRO A CA 1
ATOM 756 C C . PRO A 1 101 ? -11.125 -15.084 22.527 1.00 91.31 101 PRO A C 1
ATOM 758 O O . PRO A 1 101 ? -12.210 -15.497 22.931 1.00 91.31 101 PRO A O 1
ATOM 761 N N . GLU A 1 102 ? -10.057 -15.034 23.320 1.00 91.81 102 GLU A N 1
ATOM 762 C CA . GLU A 1 102 ? -10.087 -15.315 24.765 1.00 91.81 102 GLU A CA 1
ATOM 763 C C . GLU A 1 102 ? -9.526 -14.102 25.519 1.00 91.81 102 GLU A C 1
ATOM 765 O O . GLU A 1 102 ? -8.779 -13.309 24.940 1.00 91.81 102 GLU A O 1
ATOM 770 N N . ASN A 1 103 ? -9.874 -13.964 26.803 1.00 89.75 103 ASN A N 1
ATOM 771 C CA . ASN A 1 103 ? -9.535 -12.801 27.629 1.00 89.75 103 ASN A CA 1
ATOM 772 C C . ASN A 1 103 ? -8.062 -12.794 28.085 1.00 89.75 103 ASN A C 1
ATOM 774 O O . ASN A 1 103 ? -7.765 -12.885 29.275 1.00 89.75 103 ASN A O 1
ATOM 778 N N . SER A 1 104 ? -7.133 -12.723 27.131 1.00 89.12 104 SER A N 1
ATOM 779 C CA . SER A 1 104 ? -5.719 -12.419 27.361 1.00 89.12 104 SER A CA 1
ATOM 780 C C . SER A 1 104 ? -5.103 -11.756 26.118 1.00 89.12 104 SER A C 1
ATOM 782 O O . SER A 1 104 ? -5.519 -12.068 24.994 1.00 89.12 104 SER A O 1
ATOM 784 N N . PRO A 1 105 ? -4.098 -10.874 26.270 1.00 85.31 105 PRO A N 1
ATOM 785 C CA . PRO A 1 105 ? -3.438 -10.223 25.136 1.00 85.31 105 PRO A CA 1
ATOM 786 C C . PRO A 1 105 ? -2.894 -11.206 24.088 1.00 85.31 105 PRO A C 1
ATOM 788 O O . PRO A 1 105 ? -3.119 -11.028 22.891 1.00 85.31 105 PRO A O 1
ATOM 791 N N . GLU A 1 106 ? -2.241 -12.289 24.520 1.00 87.25 106 GLU A N 1
ATOM 792 C CA . GLU A 1 106 ? -1.651 -13.300 23.632 1.00 87.25 106 GLU A CA 1
ATOM 793 C C . GLU A 1 106 ? -2.722 -14.032 22.822 1.00 87.25 106 GLU A C 1
ATOM 795 O O . GLU A 1 106 ? -2.521 -14.378 21.652 1.00 87.25 106 GLU A O 1
ATOM 800 N N . LYS A 1 107 ? -3.882 -14.272 23.436 1.00 90.12 107 LYS A N 1
ATOM 801 C CA . LYS A 1 107 ? -5.002 -14.966 22.803 1.00 90.12 107 LYS A CA 1
ATOM 802 C C . LYS A 1 107 ? -5.757 -14.073 21.828 1.00 90.12 107 LYS A C 1
ATOM 804 O O . LYS A 1 107 ? -6.129 -14.552 20.756 1.00 90.12 107 LYS A O 1
ATOM 809 N N . ILE A 1 108 ? -5.916 -12.788 22.149 1.00 90.94 108 ILE A N 1
ATOM 810 C CA . ILE A 1 108 ? -6.443 -11.777 21.220 1.00 90.94 108 ILE A CA 1
ATOM 811 C C . ILE A 1 108 ? -5.528 -11.674 19.997 1.00 90.94 108 ILE A C 1
ATOM 813 O O . ILE A 1 108 ? -6.001 -11.805 18.868 1.00 90.94 108 ILE A O 1
ATOM 817 N N . PHE A 1 109 ? -4.215 -11.533 20.208 1.00 88.62 109 PHE A N 1
ATOM 818 C CA . PHE A 1 109 ? -3.226 -11.540 19.127 1.00 88.62 109 PHE A CA 1
ATOM 819 C C . PHE A 1 109 ? -3.350 -12.802 18.264 1.00 88.62 109 PHE A C 1
ATOM 821 O O . PHE A 1 109 ? -3.433 -12.709 17.040 1.00 88.62 109 PHE A O 1
ATOM 828 N N . SER A 1 110 ? -3.422 -13.975 18.898 1.00 90.00 110 SER A N 1
ATOM 829 C CA . SER A 1 110 ? -3.533 -15.254 18.192 1.00 90.00 110 SER A CA 1
ATOM 830 C C . SER A 1 110 ? -4.806 -15.335 17.344 1.00 90.00 110 SER A C 1
ATOM 832 O O . SER A 1 110 ? -4.801 -15.932 16.270 1.00 90.00 110 SER A O 1
ATOM 834 N N . PHE A 1 111 ? -5.912 -14.756 17.812 1.00 93.12 111 PHE A N 1
ATOM 835 C CA . PHE A 1 111 ? -7.159 -14.673 17.054 1.00 93.12 111 PHE A CA 1
ATOM 836 C C . PHE A 1 111 ? -7.031 -13.765 15.820 1.00 93.12 111 PHE A C 1
ATOM 838 O O . PHE A 1 111 ? -7.414 -14.177 14.720 1.00 93.12 111 PHE A O 1
ATOM 845 N N . LEU A 1 112 ? -6.441 -12.575 15.965 1.00 90.94 112 LEU A N 1
ATOM 846 C CA . LEU A 1 112 ? -6.216 -11.651 14.846 1.00 90.94 112 LEU A CA 1
ATOM 847 C C . LEU A 1 112 ? -5.230 -12.226 13.816 1.00 90.94 112 LEU A C 1
ATOM 849 O O . LEU A 1 112 ? -5.498 -12.176 12.618 1.00 90.94 112 LEU A O 1
ATOM 853 N N . ASP A 1 113 ? -4.138 -12.851 14.269 1.00 88.25 113 ASP A N 1
ATOM 854 C CA . ASP A 1 113 ? -3.145 -13.494 13.396 1.00 88.25 113 ASP A CA 1
ATOM 855 C C . ASP A 1 113 ? -3.752 -14.618 12.550 1.00 88.25 113 ASP A C 1
ATOM 857 O O . ASP A 1 113 ? -3.539 -14.667 11.335 1.00 88.25 113 ASP A O 1
ATOM 861 N N . ARG A 1 114 ? -4.586 -15.481 13.147 1.00 90.06 114 ARG A N 1
ATOM 862 C CA . ARG A 1 114 ? -5.319 -16.509 12.389 1.00 90.06 114 ARG A CA 1
ATOM 863 C C . ARG A 1 114 ? -6.272 -15.896 11.367 1.00 90.06 114 ARG A C 1
ATOM 865 O O . ARG A 1 114 ? -6.340 -16.390 10.240 1.00 90.06 114 ARG A O 1
ATOM 872 N N . SER A 1 115 ? -6.991 -14.842 11.750 1.00 89.81 115 SER A N 1
ATOM 873 C CA . SER A 1 115 ? -7.958 -14.161 10.881 1.00 89.81 115 SER A CA 1
ATOM 874 C C . SER A 1 115 ? -7.271 -13.554 9.652 1.00 89.81 115 SER A C 1
ATOM 876 O O . SER A 1 115 ? -7.642 -13.873 8.519 1.00 89.81 115 SER A O 1
ATOM 878 N N . ARG A 1 116 ? -6.194 -12.781 9.857 1.00 88.12 116 ARG A N 1
ATOM 879 C CA . ARG A 1 116 ? -5.355 -12.243 8.773 1.00 88.12 116 ARG A CA 1
ATOM 880 C C . ARG A 1 116 ? -4.750 -13.345 7.915 1.00 88.12 116 ARG A C 1
ATOM 882 O O . ARG A 1 116 ? -4.870 -13.303 6.697 1.00 88.12 116 ARG A O 1
ATOM 889 N N . SER A 1 117 ? -4.131 -14.351 8.532 1.00 84.00 117 SER A N 1
ATOM 890 C CA . SER A 1 117 ? -3.466 -15.439 7.802 1.00 84.00 117 SER A CA 1
ATOM 891 C C . SER A 1 117 ? -4.435 -16.190 6.884 1.00 84.00 117 SER A C 1
ATOM 893 O O . SER A 1 117 ? -4.084 -16.540 5.759 1.00 84.00 117 SER A O 1
ATOM 895 N N . LYS A 1 118 ? -5.683 -16.401 7.325 1.00 85.69 118 LYS A N 1
ATOM 896 C CA . LYS A 1 118 ? -6.751 -16.969 6.487 1.00 85.69 118 LYS A CA 1
ATOM 897 C C . LYS A 1 118 ? -7.121 -16.055 5.319 1.00 85.69 118 LYS A C 1
ATOM 899 O O . LYS A 1 118 ? -7.299 -16.561 4.211 1.00 85.69 118 LYS A O 1
ATOM 904 N N . PHE A 1 119 ? -7.254 -14.750 5.560 1.00 83.88 119 PHE A N 1
ATOM 905 C CA . PHE A 1 119 ? -7.527 -13.762 4.515 1.00 83.88 119 PHE A CA 1
ATOM 906 C C . PHE A 1 119 ? -6.422 -13.764 3.451 1.00 83.88 119 PHE A C 1
ATOM 908 O O . PHE A 1 119 ? -6.714 -13.973 2.278 1.00 83.88 119 PHE A O 1
ATOM 915 N N . LEU A 1 120 ? -5.159 -13.652 3.868 1.00 78.81 120 LEU A N 1
ATOM 916 C CA . LEU A 1 120 ? -4.001 -13.646 2.970 1.00 78.81 120 LEU A CA 1
ATOM 917 C C . LEU A 1 120 ? -3.898 -14.947 2.160 1.00 78.81 120 LEU A C 1
ATOM 919 O O . LEU A 1 120 ? -3.736 -14.908 0.945 1.00 78.81 120 LEU A O 1
ATOM 923 N N . HIS A 1 121 ? -4.106 -16.108 2.792 1.00 79.38 121 HIS A N 1
ATOM 924 C CA . HIS A 1 121 ? -4.096 -17.395 2.089 1.00 79.38 121 HIS A CA 1
ATOM 925 C C . HIS A 1 121 ? -5.154 -17.478 0.973 1.00 79.38 121 HIS A C 1
ATOM 927 O O . HIS A 1 121 ? -4.915 -18.085 -0.070 1.00 79.38 121 HIS A O 1
ATOM 933 N N . ARG A 1 122 ? -6.346 -16.895 1.165 1.00 77.44 122 ARG A N 1
ATOM 934 C CA . ARG A 1 122 ? -7.410 -16.897 0.140 1.00 77.44 122 ARG A CA 1
ATOM 935 C C . ARG A 1 122 ? -7.039 -16.116 -1.115 1.00 77.44 122 ARG A C 1
ATOM 937 O O . ARG A 1 122 ? -7.609 -16.387 -2.166 1.00 77.44 122 ARG A O 1
ATOM 944 N N . LEU A 1 123 ? -6.094 -15.189 -1.013 1.00 72.75 123 LEU A N 1
ATOM 945 C CA . LEU A 1 123 ? -5.606 -14.415 -2.146 1.00 72.75 123 LEU A CA 1
ATOM 946 C C . LEU A 1 123 ? -4.675 -15.231 -3.073 1.00 72.75 123 LEU A C 1
ATOM 948 O O . LEU A 1 123 ? -4.373 -14.775 -4.170 1.00 72.75 123 LEU A O 1
ATOM 952 N N . ALA A 1 124 ? -4.309 -16.463 -2.683 1.00 67.31 124 ALA A N 1
ATOM 953 C CA . ALA A 1 124 ? -3.640 -17.472 -3.516 1.00 67.31 124 ALA A CA 1
ATOM 954 C C . ALA A 1 124 ? -2.308 -17.020 -4.153 1.00 67.31 124 ALA A C 1
ATOM 956 O O . ALA A 1 124 ? -2.000 -17.369 -5.295 1.00 67.31 124 ALA A O 1
ATOM 957 N N . PHE A 1 125 ? -1.502 -16.274 -3.400 1.00 57.97 125 PHE A N 1
ATOM 958 C CA . PHE A 1 125 ? -0.182 -15.822 -3.834 1.00 57.97 125 PHE A CA 1
ATOM 959 C C . PHE A 1 125 ? 0.927 -16.825 -3.488 1.00 57.97 125 PHE A C 1
ATOM 961 O O . PHE A 1 125 ? 0.841 -17.533 -2.479 1.00 57.97 125 PHE A O 1
ATOM 968 N N . PRO A 1 126 ? 1.966 -16.935 -4.337 1.00 55.91 126 PRO A N 1
ATOM 969 C CA . PRO A 1 126 ? 3.110 -17.777 -4.038 1.00 55.91 126 PRO A CA 1
ATOM 970 C C . PRO A 1 126 ? 3.909 -17.163 -2.875 1.00 55.91 126 PRO A C 1
ATOM 972 O O . PRO A 1 126 ? 4.201 -15.969 -2.914 1.00 55.91 126 PRO A O 1
ATOM 975 N N . PRO A 1 127 ? 4.297 -17.954 -1.861 1.00 53.22 127 PRO A N 1
ATOM 976 C CA . PRO A 1 127 ? 5.096 -17.452 -0.749 1.00 53.22 127 PRO A CA 1
ATOM 977 C C . PRO A 1 127 ? 6.447 -16.923 -1.248 1.00 53.22 127 PRO A C 1
ATOM 979 O O . PRO A 1 127 ? 7.147 -17.626 -1.979 1.00 53.22 127 PRO A O 1
ATOM 982 N N . ASP A 1 128 ? 6.830 -15.715 -0.825 1.00 59.06 128 ASP A N 1
ATOM 983 C CA . ASP A 1 128 ? 8.158 -15.163 -1.102 1.00 59.06 128 ASP A CA 1
ATOM 984 C C . ASP A 1 128 ? 9.179 -15.682 -0.062 1.00 59.06 128 ASP A C 1
ATOM 986 O O . ASP A 1 128 ? 9.101 -15.329 1.123 1.00 59.06 128 ASP A O 1
ATOM 990 N N . PRO A 1 129 ? 10.157 -16.519 -0.461 1.00 57.19 129 PRO A N 1
ATOM 991 C CA . PRO A 1 129 ? 11.172 -17.051 0.447 1.00 57.19 129 PRO A CA 1
ATOM 992 C C . PRO A 1 129 ? 12.171 -15.988 0.937 1.00 57.19 129 PRO A C 1
ATOM 994 O O . PRO A 1 129 ? 12.925 -16.249 1.877 1.00 57.19 129 PRO A O 1
ATOM 997 N N . HIS A 1 130 ? 12.208 -14.801 0.323 1.00 63.09 130 HIS A N 1
ATOM 998 C CA . HIS A 1 130 ? 13.075 -13.689 0.714 1.00 63.09 130 HIS A CA 1
ATOM 999 C C . HIS A 1 130 ? 12.490 -12.826 1.826 1.00 63.09 130 HIS A C 1
ATOM 1001 O O . HIS A 1 130 ? 13.204 -11.979 2.372 1.00 63.09 130 HIS A O 1
ATOM 1007 N N . CYS A 1 131 ? 11.244 -13.082 2.227 1.00 67.75 131 CYS A N 1
ATOM 1008 C CA . CYS A 1 131 ? 10.682 -12.503 3.431 1.00 67.75 131 CYS A CA 1
ATOM 1009 C C . CYS A 1 131 ? 11.365 -13.091 4.652 1.00 67.75 131 CYS A C 1
ATOM 1011 O O . CYS A 1 131 ? 10.921 -14.061 5.270 1.00 67.75 131 CYS A O 1
ATOM 1013 N N . ARG A 1 132 ? 12.491 -12.473 5.013 1.00 61.75 132 ARG A N 1
ATOM 1014 C CA . ARG A 1 132 ? 13.141 -12.738 6.283 1.00 61.75 132 ARG A CA 1
ATOM 1015 C C . ARG A 1 132 ? 12.099 -12.488 7.367 1.00 61.75 132 ARG A C 1
ATOM 1017 O O . ARG A 1 132 ? 11.510 -11.409 7.429 1.00 61.75 132 ARG A O 1
ATOM 1024 N N . LYS A 1 133 ? 11.892 -13.482 8.234 1.00 53.31 133 LYS A N 1
ATOM 1025 C CA . LYS A 1 133 ? 11.326 -13.274 9.571 1.00 53.31 133 LYS A CA 1
ATOM 1026 C C . LYS A 1 133 ? 12.330 -12.438 10.366 1.00 53.31 133 LYS A C 1
ATOM 1028 O O . LYS A 1 133 ? 12.950 -12.934 11.300 1.00 53.31 133 LYS A O 1
ATOM 1033 N N . GLU A 1 134 ? 12.597 -11.210 9.938 1.00 50.53 134 GLU A N 1
ATOM 1034 C CA . GLU A 1 134 ? 13.258 -10.275 10.826 1.00 50.53 134 GLU A CA 1
ATOM 1035 C C . GLU A 1 134 ? 12.302 -10.065 11.991 1.00 50.53 134 GLU A C 1
ATOM 1037 O O . GLU A 1 134 ? 11.103 -9.847 11.810 1.00 50.53 134 GLU A O 1
ATOM 1042 N N . THR A 1 135 ? 12.834 -10.246 13.195 1.00 44.28 135 THR A N 1
ATOM 1043 C CA . THR A 1 135 ? 12.173 -9.886 14.442 1.00 44.28 135 THR A CA 1
ATOM 1044 C C . THR A 1 135 ? 11.620 -8.482 14.291 1.00 44.28 135 THR A C 1
ATOM 1046 O O . THR A 1 135 ? 12.397 -7.534 14.230 1.00 44.28 135 THR A O 1
ATOM 1049 N N . ALA A 1 136 ? 10.294 -8.409 14.168 1.00 48.19 136 ALA A N 1
ATOM 1050 C CA . ALA A 1 136 ? 9.436 -7.252 14.343 1.00 48.19 136 ALA A CA 1
ATOM 1051 C C . ALA A 1 136 ? 10.206 -5.971 14.688 1.00 48.19 136 ALA A C 1
ATOM 1053 O O . ALA A 1 136 ? 10.429 -5.651 15.857 1.00 48.19 136 ALA A O 1
ATOM 1054 N N . GLY A 1 137 ? 10.602 -5.215 13.665 1.00 57.44 137 GLY A N 1
ATOM 1055 C CA . GLY A 1 137 ? 10.783 -3.792 13.876 1.00 57.44 137 GLY A CA 1
ATOM 1056 C C . GLY A 1 137 ? 9.414 -3.263 14.276 1.00 57.44 137 GLY A C 1
ATOM 1057 O O . GLY A 1 137 ? 8.486 -3.308 13.472 1.00 57.44 137 GLY A O 1
ATOM 1058 N N . SER A 1 138 ? 9.252 -2.834 15.527 1.00 68.62 138 SER A N 1
ATOM 1059 C CA . SER A 1 138 ? 8.048 -2.111 15.928 1.00 68.62 138 SER A CA 1
ATOM 1060 C C . SER A 1 138 ? 7.805 -0.963 14.939 1.00 68.62 138 SER A C 1
ATOM 1062 O O . SER A 1 138 ? 8.788 -0.388 14.443 1.00 68.62 138 SER A O 1
ATOM 1064 N N . PRO A 1 139 ? 6.537 -0.598 14.663 1.00 80.00 139 PRO A N 1
ATOM 1065 C CA . PRO A 1 139 ? 6.231 0.552 13.821 1.00 80.00 139 PRO A CA 1
ATOM 1066 C C . PRO A 1 139 ? 7.069 1.756 14.262 1.00 80.00 139 PRO A C 1
ATOM 1068 O O . PRO A 1 139 ? 7.103 2.092 15.449 1.00 80.00 139 PRO A O 1
ATOM 1071 N N . GLN A 1 140 ? 7.785 2.386 13.332 1.00 82.00 140 GLN A N 1
ATOM 1072 C CA . GLN A 1 140 ? 8.668 3.494 13.684 1.00 82.00 140 GLN A CA 1
ATOM 1073 C C . GLN A 1 140 ? 7.851 4.764 13.874 1.00 82.00 140 GLN A C 1
ATOM 1075 O O . GLN A 1 140 ? 7.084 5.149 12.992 1.00 82.00 140 GLN A O 1
ATOM 1080 N N . GLN A 1 141 ? 8.032 5.427 15.015 1.00 83.75 141 GLN A N 1
ATOM 1081 C CA . GLN A 1 141 ? 7.390 6.709 15.275 1.00 83.75 141 GLN A CA 1
ATOM 1082 C C . GLN A 1 141 ? 8.102 7.842 14.543 1.00 83.75 141 GLN A C 1
ATOM 1084 O O . GLN A 1 141 ? 9.324 7.968 14.617 1.00 83.75 141 GLN A O 1
ATOM 1089 N N . TRP A 1 142 ? 7.317 8.720 13.925 1.00 80.94 142 TRP A N 1
ATOM 1090 C CA . TRP A 1 142 ? 7.761 10.020 13.440 1.00 80.94 142 TRP A CA 1
ATOM 1091 C C . TRP A 1 142 ? 6.927 11.147 14.026 1.00 80.94 142 TRP A C 1
ATOM 1093 O O . TRP A 1 142 ? 5.712 11.047 14.195 1.00 80.94 142 TRP A O 1
ATOM 1103 N N . ALA A 1 143 ? 7.603 12.252 14.309 1.00 79.38 143 ALA A N 1
ATOM 1104 C CA . ALA A 1 143 ? 6.984 13.497 14.711 1.00 79.38 143 ALA A CA 1
ATOM 1105 C C . ALA A 1 143 ? 7.723 14.648 14.037 1.00 79.38 143 ALA A C 1
ATOM 1107 O O . ALA A 1 143 ? 8.952 14.691 14.043 1.00 79.38 143 ALA A O 1
ATOM 1108 N N . HIS A 1 144 ? 6.964 15.585 13.482 1.00 80.25 144 HIS A N 1
ATOM 1109 C CA . HIS A 1 144 ? 7.485 16.801 12.888 1.00 80.25 144 HIS A CA 1
ATOM 1110 C C . HIS A 1 144 ? 6.682 18.008 13.390 1.00 80.25 144 HIS A C 1
ATOM 1112 O O . HIS A 1 144 ? 5.449 17.950 13.35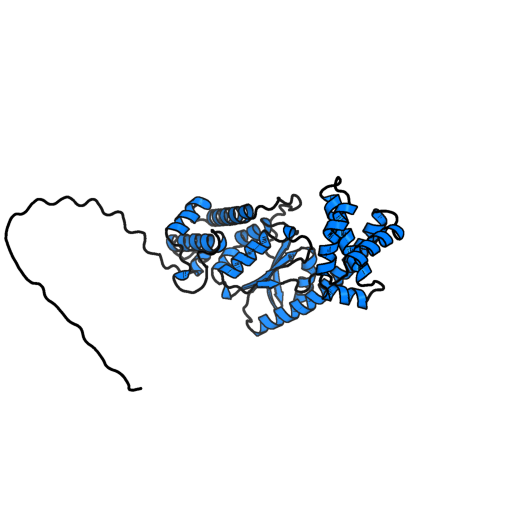7 1.00 80.25 144 HIS A O 1
ATOM 1118 N N . PRO A 1 145 ? 7.330 19.117 13.800 1.00 75.19 145 PRO A N 1
ATOM 1119 C CA . PRO A 1 145 ? 6.633 20.270 14.376 1.00 75.19 145 PRO A CA 1
ATOM 1120 C C . PRO A 1 145 ? 5.527 20.854 13.486 1.00 75.19 145 PRO A C 1
ATOM 1122 O O . PRO A 1 145 ? 4.522 21.331 13.999 1.00 75.19 145 PRO A O 1
ATOM 1125 N N . GLN A 1 146 ? 5.696 20.799 12.161 1.00 75.50 146 GLN A N 1
ATOM 1126 C CA . GLN A 1 146 ? 4.757 21.384 11.192 1.00 75.50 146 GLN A CA 1
ATOM 1127 C C . GLN A 1 146 ? 3.913 20.353 10.430 1.00 75.50 146 GLN A C 1
ATOM 1129 O O . GLN A 1 146 ? 2.885 20.708 9.863 1.00 75.50 146 GLN A O 1
ATOM 1134 N N . LEU A 1 147 ? 4.358 19.091 10.375 1.00 75.06 147 LEU A N 1
ATOM 1135 C CA . LEU A 1 147 ? 3.745 18.049 9.533 1.00 75.06 147 LEU A CA 1
ATOM 1136 C C . LEU A 1 147 ? 2.981 16.993 10.352 1.00 75.06 147 LEU A C 1
ATOM 1138 O O . LEU A 1 147 ? 2.352 16.112 9.774 1.00 75.06 147 LEU A O 1
ATOM 1142 N N . GLY A 1 148 ? 3.011 17.083 11.687 1.00 78.19 148 GLY A N 1
ATOM 1143 C CA . GLY A 1 148 ? 2.253 16.212 12.585 1.00 78.19 148 GLY A CA 1
ATOM 1144 C C . GLY A 1 148 ? 3.004 14.947 13.005 1.00 78.19 148 GLY A C 1
ATOM 1145 O O . GLY A 1 148 ? 4.236 14.899 13.008 1.00 78.19 148 GLY A O 1
ATOM 1146 N N . LYS A 1 149 ? 2.250 13.922 13.415 1.00 82.75 149 LYS A N 1
ATOM 1147 C CA . LYS A 1 149 ? 2.775 12.633 13.892 1.00 82.75 149 LYS A CA 1
ATOM 1148 C C . LYS A 1 149 ? 2.385 11.503 12.943 1.00 82.75 149 LYS A C 1
ATOM 1150 O O . LYS A 1 149 ? 1.287 11.497 12.386 1.00 82.75 149 LYS A O 1
ATOM 1155 N N . GLY A 1 150 ? 3.266 10.522 12.801 1.00 84.19 150 GLY A N 1
ATOM 1156 C CA . GLY A 1 150 ? 3.019 9.342 11.986 1.00 84.19 150 GLY A CA 1
ATOM 1157 C C . GLY A 1 150 ? 3.703 8.089 12.516 1.00 84.19 150 GLY A C 1
ATOM 1158 O O . GLY A 1 150 ? 4.579 8.154 13.378 1.00 84.19 150 GLY A O 1
ATOM 1159 N N . LEU A 1 151 ? 3.280 6.949 11.986 1.00 86.62 151 LEU A N 1
ATOM 1160 C CA . LEU A 1 151 ? 3.883 5.639 12.182 1.00 86.62 151 LEU A CA 1
ATOM 1161 C C . LEU A 1 151 ? 4.269 5.065 10.824 1.00 86.62 151 LEU A C 1
ATOM 1163 O O . LEU A 1 151 ? 3.522 5.215 9.860 1.00 86.62 151 LEU A O 1
ATOM 1167 N N . VAL A 1 152 ? 5.417 4.400 10.757 1.00 82.00 152 VAL A N 1
ATOM 1168 C CA . VAL A 1 152 ? 5.921 3.782 9.528 1.00 82.00 152 VAL A CA 1
ATOM 1169 C C . VAL A 1 152 ? 6.085 2.290 9.731 1.00 82.00 152 VAL A C 1
ATOM 1171 O O . VAL A 1 152 ? 6.795 1.852 10.638 1.00 82.00 152 VAL A O 1
ATOM 1174 N N . LEU A 1 153 ? 5.464 1.532 8.840 1.00 81.62 153 LEU A N 1
ATOM 1175 C CA . LEU A 1 153 ? 5.697 0.116 8.618 1.00 81.62 153 LEU A CA 1
ATOM 1176 C C . LEU A 1 153 ? 6.529 -0.002 7.345 1.00 81.62 153 LEU A C 1
ATOM 1178 O O . LEU A 1 153 ? 6.088 0.424 6.276 1.00 81.62 153 LEU A O 1
ATOM 1182 N N . TYR A 1 154 ? 7.742 -0.533 7.463 1.00 77.06 154 TYR A N 1
ATOM 1183 C CA . TYR A 1 154 ? 8.594 -0.767 6.305 1.00 77.06 154 TYR A CA 1
ATOM 1184 C C . TYR A 1 154 ? 9.244 -2.143 6.339 1.00 77.06 154 TYR A C 1
ATOM 1186 O O . TYR A 1 154 ? 9.435 -2.739 7.398 1.00 77.06 154 TYR A O 1
ATOM 1194 N N . GLY A 1 155 ? 9.622 -2.626 5.161 1.00 68.75 155 GLY A N 1
ATOM 1195 C CA . GLY A 1 155 ? 10.357 -3.872 4.986 1.00 68.75 155 GLY A CA 1
ATOM 1196 C C . GLY A 1 155 ? 10.567 -4.203 3.512 1.00 68.75 155 GLY A C 1
ATOM 1197 O O . GLY A 1 155 ? 10.556 -3.318 2.652 1.00 68.75 155 GLY A O 1
ATOM 1198 N N . TYR A 1 156 ? 10.780 -5.482 3.218 1.00 69.06 156 TYR A N 1
ATOM 1199 C CA . TYR A 1 156 ? 10.934 -5.972 1.850 1.00 69.06 156 TYR A CA 1
ATOM 1200 C C . TYR A 1 156 ? 9.576 -6.122 1.145 1.00 69.06 156 TYR A C 1
ATOM 1202 O O . TYR A 1 156 ? 8.568 -6.473 1.761 1.00 69.06 156 TYR A O 1
ATOM 1210 N N . HIS A 1 157 ? 9.527 -5.847 -0.160 1.00 67.19 157 HIS A N 1
ATOM 1211 C CA . HIS A 1 157 ? 8.316 -6.088 -0.952 1.00 67.19 157 HIS A CA 1
ATOM 1212 C C . HIS A 1 157 ? 7.906 -7.565 -0.893 1.00 67.19 157 HIS A C 1
ATOM 1214 O O . HIS A 1 157 ? 8.761 -8.434 -0.763 1.00 67.19 157 HIS A O 1
ATOM 1220 N N . GLY A 1 158 ? 6.602 -7.833 -0.996 1.00 62.97 158 GLY A N 1
ATOM 1221 C CA . GLY A 1 158 ? 6.070 -9.199 -0.963 1.00 62.97 158 GLY A CA 1
ATOM 1222 C C . GLY A 1 158 ? 5.914 -9.794 0.439 1.00 62.97 158 GLY A C 1
ATOM 1223 O O . GLY A 1 158 ? 5.473 -10.930 0.559 1.00 62.97 158 GLY A O 1
ATOM 1224 N N . CYS A 1 159 ? 6.203 -9.045 1.509 1.00 71.69 159 CYS A N 1
ATOM 1225 C CA . CYS A 1 159 ? 6.197 -9.582 2.872 1.00 71.69 159 CYS A CA 1
ATOM 1226 C C . CYS A 1 159 ? 4.881 -9.484 3.636 1.00 71.69 159 CYS A C 1
ATOM 1228 O O . CYS A 1 159 ? 4.932 -9.402 4.860 1.00 71.69 159 CYS A O 1
ATOM 1230 N N . GLY A 1 160 ? 3.774 -9.699 2.902 1.00 72.25 160 GLY A N 1
ATOM 1231 C CA . GLY A 1 160 ? 2.342 -9.774 3.265 1.00 72.25 160 GLY A CA 1
ATOM 1232 C C . GLY A 1 160 ? 1.977 -10.031 4.737 1.00 72.25 160 GLY A C 1
ATOM 1233 O O . GLY A 1 160 ? 1.095 -9.444 5.372 1.00 72.25 160 GLY A O 1
ATOM 1234 N N . LYS A 1 161 ? 2.618 -11.036 5.297 1.00 75.12 161 LYS A N 1
ATOM 1235 C CA . LYS A 1 161 ? 2.297 -11.477 6.641 1.00 75.12 161 LYS A CA 1
ATOM 1236 C C . LYS A 1 161 ? 2.996 -10.624 7.699 1.00 75.12 161 LYS A C 1
ATOM 1238 O O . LYS A 1 161 ? 2.428 -10.359 8.756 1.00 75.12 161 LYS A O 1
ATOM 1243 N N . ASN A 1 162 ? 4.219 -10.191 7.420 1.00 76.88 162 ASN A N 1
ATOM 1244 C CA . ASN A 1 162 ? 5.087 -9.555 8.394 1.00 76.88 162 ASN A CA 1
ATOM 1245 C C . ASN A 1 162 ? 4.571 -8.164 8.796 1.00 76.88 162 ASN A C 1
ATOM 1247 O O . ASN A 1 162 ? 4.635 -7.848 9.983 1.00 76.88 162 ASN A O 1
ATOM 1251 N N . TYR A 1 163 ? 4.017 -7.346 7.888 1.00 78.38 163 TYR A N 1
ATOM 1252 C CA . TYR A 1 163 ? 3.451 -6.042 8.281 1.00 78.38 163 TYR A CA 1
ATOM 1253 C C . TYR A 1 163 ? 2.121 -6.199 9.011 1.00 78.38 163 TYR A C 1
ATOM 1255 O O . TYR A 1 163 ? 1.869 -5.481 9.980 1.00 78.38 163 TYR A O 1
ATOM 1263 N N . GLY A 1 164 ? 1.290 -7.164 8.601 1.00 79.19 164 GLY A N 1
ATOM 1264 C CA . GLY A 1 164 ? 0.083 -7.521 9.350 1.00 79.19 164 GLY A CA 1
ATOM 1265 C C . GLY A 1 164 ? 0.409 -7.968 10.782 1.00 79.19 164 GLY A C 1
ATOM 1266 O O . GLY A 1 164 ? -0.245 -7.548 11.736 1.00 79.19 164 GLY A O 1
ATOM 1267 N N . ASP A 1 165 ? 1.458 -8.773 10.958 1.00 80.19 165 ASP A N 1
ATOM 1268 C CA . ASP A 1 165 ? 1.920 -9.217 12.276 1.00 80.19 165 ASP A CA 1
ATOM 1269 C C . ASP A 1 165 ? 2.449 -8.048 13.121 1.00 80.19 165 ASP A C 1
ATOM 1271 O O . ASP A 1 165 ? 2.072 -7.927 14.288 1.00 80.19 165 ASP A O 1
ATOM 1275 N N . GLN A 1 166 ? 3.242 -7.143 12.534 1.00 80.94 166 GLN A N 1
ATOM 1276 C CA . GLN A 1 166 ? 3.723 -5.929 13.212 1.00 80.94 166 GLN A CA 1
ATOM 1277 C C . GLN A 1 166 ? 2.569 -5.028 13.686 1.00 80.94 166 GLN A C 1
ATOM 1279 O O . GLN A 1 166 ? 2.610 -4.488 14.797 1.00 80.94 166 GLN A O 1
ATOM 1284 N N . LEU A 1 167 ? 1.514 -4.879 12.880 1.00 83.00 167 LEU A N 1
ATOM 1285 C CA . LEU A 1 167 ? 0.315 -4.127 13.252 1.00 83.00 167 LEU A CA 1
ATOM 1286 C C . LEU A 1 167 ? -0.396 -4.694 14.483 1.00 83.00 167 LEU A C 1
ATOM 1288 O O . LEU A 1 167 ? -0.739 -3.937 15.395 1.00 83.00 167 LEU A O 1
ATOM 1292 N N . ALA A 1 168 ? -0.639 -6.005 14.510 1.00 83.75 168 ALA A N 1
ATOM 1293 C CA . ALA A 1 168 ? -1.321 -6.622 15.643 1.00 83.75 168 ALA A CA 1
ATOM 1294 C C . ALA A 1 168 ? -0.455 -6.628 16.895 1.00 83.75 168 ALA A C 1
ATOM 1296 O O . ALA A 1 168 ? -0.941 -6.280 17.968 1.00 83.75 168 ALA A O 1
ATOM 1297 N N . GLN A 1 169 ? 0.824 -6.991 16.768 1.00 82.62 169 GLN A N 1
ATOM 1298 C CA . GLN A 1 169 ? 1.739 -7.060 17.910 1.00 82.62 169 GLN A CA 1
ATOM 1299 C C . GLN A 1 169 ? 1.968 -5.690 18.556 1.00 82.62 169 GLN A C 1
ATOM 1301 O O . GLN A 1 169 ? 2.197 -5.613 19.758 1.00 82.62 169 GLN A O 1
ATOM 1306 N N . SER A 1 170 ? 1.863 -4.603 17.785 1.00 82.56 170 SER A N 1
ATOM 1307 C CA . SER A 1 170 ? 1.953 -3.239 18.317 1.00 82.56 170 SER A CA 1
ATOM 1308 C C . SER A 1 170 ? 0.649 -2.712 18.930 1.00 82.56 170 SER A C 1
ATOM 1310 O O . SER A 1 170 ? 0.642 -1.603 19.459 1.00 82.56 170 SER A O 1
ATOM 1312 N N . GLY A 1 171 ? -0.466 -3.450 18.838 1.00 85.94 171 GLY A N 1
ATOM 1313 C CA . GLY A 1 171 ? -1.796 -2.967 19.239 1.00 85.94 171 GLY A CA 1
ATOM 1314 C C . GLY A 1 171 ? -2.354 -1.861 18.330 1.00 85.94 171 GLY A C 1
ATOM 1315 O O . GLY A 1 171 ? -3.421 -1.294 18.595 1.00 85.94 171 GLY A O 1
ATOM 1316 N N . LEU A 1 172 ? -1.647 -1.547 17.242 1.00 87.81 172 LEU A N 1
ATOM 1317 C CA . LEU A 1 172 ? -2.011 -0.499 16.303 1.00 87.81 172 LEU A CA 1
ATOM 1318 C C . LEU A 1 172 ? -3.264 -0.877 15.509 1.00 87.81 172 LEU A C 1
ATOM 1320 O O . LEU A 1 172 ? -4.142 -0.038 15.332 1.00 87.81 172 LEU A O 1
ATOM 1324 N N . GLU A 1 173 ? -3.386 -2.146 15.116 1.00 89.75 173 GLU A N 1
ATOM 1325 C CA . GLU A 1 173 ? -4.572 -2.690 14.438 1.00 89.75 173 GLU A CA 1
ATOM 1326 C C . GLU A 1 173 ? -5.868 -2.369 15.209 1.00 89.75 173 GLU A C 1
ATOM 1328 O O . GLU A 1 173 ? -6.805 -1.782 14.666 1.00 89.75 173 GLU A O 1
ATOM 1333 N N . LEU A 1 174 ? -5.879 -2.661 16.514 1.00 90.25 174 LEU A N 1
ATOM 1334 C CA . LEU A 1 174 ? -7.017 -2.401 17.401 1.00 90.25 174 LEU A CA 1
ATOM 1335 C C . LEU A 1 174 ? -7.246 -0.905 17.632 1.00 90.25 174 LEU A C 1
ATOM 1337 O O . LEU A 1 174 ? -8.388 -0.459 17.722 1.00 90.25 174 LEU A O 1
ATOM 1341 N N . SER A 1 175 ? -6.170 -0.117 17.699 1.00 90.25 175 SER A N 1
ATOM 1342 C CA . SER A 1 175 ? -6.256 1.340 17.846 1.00 90.25 175 SER A CA 1
ATOM 1343 C C . SER A 1 175 ? -6.877 2.010 16.622 1.00 90.25 175 SER A C 1
ATOM 1345 O O . SER A 1 175 ? -7.666 2.942 16.770 1.00 90.25 175 SER A O 1
ATOM 1347 N N . ILE A 1 176 ? -6.551 1.526 15.423 1.00 90.06 176 ILE A N 1
ATOM 1348 C CA . ILE A 1 176 ? -7.163 1.987 14.177 1.00 90.06 176 ILE A CA 1
ATOM 1349 C C . ILE A 1 176 ? -8.634 1.584 14.140 1.00 90.06 176 ILE A C 1
ATOM 1351 O O . ILE A 1 176 ? -9.478 2.429 13.862 1.00 90.06 176 ILE A O 1
ATOM 1355 N N . GLY A 1 177 ? -8.955 0.331 14.475 1.00 88.38 177 GLY A N 1
ATOM 1356 C CA . GLY A 1 177 ? -10.343 -0.126 14.545 1.00 88.38 177 GLY A CA 1
ATOM 1357 C C . GLY A 1 177 ? -11.191 0.679 15.537 1.00 88.38 177 GLY A C 1
ATOM 1358 O O . GLY A 1 177 ? -12.343 0.996 15.254 1.00 88.38 177 GLY A O 1
ATOM 1359 N N . ALA A 1 178 ? -10.630 1.058 16.686 1.00 87.62 178 ALA A N 1
ATOM 1360 C CA . ALA A 1 178 ? -11.350 1.819 17.705 1.00 87.62 178 ALA A CA 1
ATOM 1361 C C . ALA A 1 178 ? -11.653 3.271 17.287 1.00 87.62 178 ALA A C 1
ATOM 1363 O O . ALA A 1 178 ? -12.705 3.800 17.644 1.00 87.62 178 ALA A O 1
ATOM 1364 N N . GLU A 1 179 ? -10.736 3.917 16.560 1.00 87.44 179 GLU A N 1
ATOM 1365 C CA . GLU A 1 179 ? -10.782 5.351 16.229 1.00 87.44 179 GLU A CA 1
ATOM 1366 C C . GLU A 1 179 ? -10.423 5.613 14.753 1.00 87.44 179 GLU A C 1
ATOM 1368 O O . GLU A 1 179 ? -9.508 6.392 14.474 1.00 87.44 179 GLU A O 1
ATOM 1373 N N . PRO A 1 180 ? -11.106 4.995 13.773 1.00 86.81 180 PRO A N 1
ATOM 1374 C CA . PRO A 1 180 ? -10.671 5.006 12.373 1.00 86.81 180 PRO A CA 1
ATOM 1375 C C . PRO A 1 180 ? -10.569 6.418 11.789 1.00 86.81 180 PRO A C 1
ATOM 1377 O O . PRO A 1 180 ? -9.651 6.719 11.029 1.00 86.81 180 PRO A O 1
ATOM 1380 N N . GLN A 1 181 ? -11.443 7.328 12.222 1.00 85.88 181 GLN A N 1
ATOM 1381 C CA . GLN A 1 181 ? -11.433 8.727 11.815 1.00 85.88 181 GLN A CA 1
ATOM 1382 C C . GLN A 1 181 ? -10.146 9.462 12.196 1.00 85.88 181 GLN A C 1
ATOM 1384 O O . GLN A 1 181 ? -9.851 10.488 11.590 1.00 85.88 181 GLN A O 1
ATOM 1389 N N . GLU A 1 182 ? -9.396 9.007 13.201 1.00 88.06 182 GLU A N 1
ATOM 1390 C CA . GLU A 1 182 ? -8.133 9.633 13.596 1.00 88.06 182 GLU A CA 1
ATOM 1391 C C . GLU A 1 182 ? -6.967 9.235 12.695 1.00 88.06 182 GLU A C 1
ATOM 1393 O O . GLU A 1 182 ? -5.895 9.818 12.830 1.00 88.06 182 GLU A O 1
ATOM 1398 N N . TRP A 1 183 ? -7.159 8.287 11.777 1.00 88.81 183 TRP A N 1
ATOM 1399 C CA . TRP A 1 183 ? -6.095 7.736 10.950 1.00 88.81 183 TRP A CA 1
ATOM 1400 C C . TRP A 1 183 ? -6.204 8.168 9.485 1.00 88.81 183 TRP A C 1
ATOM 1402 O O . TRP A 1 183 ? -7.281 8.444 8.959 1.00 88.81 183 TRP A O 1
ATOM 1412 N N . ALA A 1 184 ? -5.063 8.204 8.805 1.00 89.44 184 ALA A N 1
ATOM 1413 C CA . ALA A 1 184 ? -4.960 8.223 7.350 1.00 89.44 184 ALA A CA 1
ATOM 1414 C C . ALA A 1 184 ? -3.887 7.234 6.905 1.00 89.44 184 ALA A C 1
ATOM 1416 O O . ALA A 1 184 ? -2.847 7.106 7.556 1.00 89.44 184 ALA A O 1
ATOM 1417 N N . PHE A 1 185 ? -4.144 6.527 5.808 1.00 88.12 185 PHE A N 1
ATOM 1418 C CA . PHE A 1 185 ? -3.257 5.480 5.313 1.00 88.12 185 PHE A CA 1
ATOM 1419 C C . PHE A 1 185 ? -2.518 5.964 4.073 1.00 88.12 185 PHE A C 1
ATOM 1421 O O . PHE A 1 185 ? -3.130 6.417 3.106 1.00 88.12 185 PHE A O 1
ATOM 1428 N N . PHE A 1 186 ? -1.201 5.816 4.090 1.00 84.88 186 PHE A N 1
ATOM 1429 C CA . PHE A 1 186 ? -0.325 6.058 2.958 1.00 84.88 186 PHE A CA 1
ATOM 1430 C C . PHE A 1 186 ? 0.287 4.727 2.546 1.00 84.88 186 PHE A C 1
ATOM 1432 O O . PHE A 1 186 ? 1.191 4.227 3.209 1.00 84.88 186 PHE A O 1
ATOM 1439 N N . LEU A 1 187 ? -0.227 4.144 1.469 1.00 78.38 187 LEU A N 1
ATOM 1440 C CA . LEU A 1 187 ? 0.246 2.869 0.946 1.00 78.38 187 LEU A CA 1
ATOM 1441 C C . LEU A 1 187 ? 1.191 3.106 -0.215 1.00 78.38 187 LEU A C 1
ATOM 1443 O O . LEU A 1 187 ? 0.874 3.849 -1.142 1.00 78.38 187 LEU A O 1
ATOM 1447 N N . GLU A 1 188 ? 2.333 2.446 -0.203 1.00 73.94 188 GLU A N 1
ATOM 1448 C CA . GLU A 1 188 ? 3.144 2.320 -1.395 1.00 73.94 188 GLU A CA 1
ATOM 1449 C C . GLU A 1 188 ? 2.395 1.518 -2.469 1.00 73.94 188 GLU A C 1
ATOM 1451 O O . GLU A 1 188 ? 2.016 0.365 -2.269 1.00 73.94 188 GLU A O 1
ATOM 1456 N N . SER A 1 189 ? 2.216 2.121 -3.644 1.00 56.66 189 SER A N 1
ATOM 1457 C CA . SER A 1 189 ? 1.797 1.416 -4.852 1.00 56.66 189 SER A CA 1
ATOM 1458 C C . SER A 1 189 ? 2.961 1.394 -5.833 1.00 56.66 189 SER A C 1
ATOM 1460 O O . SER A 1 189 ? 3.145 2.340 -6.605 1.00 56.66 189 SER A O 1
ATOM 1462 N N . TYR A 1 190 ? 3.722 0.298 -5.857 1.00 51.25 190 TYR A N 1
ATOM 1463 C CA . TYR A 1 190 ? 4.697 0.102 -6.920 1.00 51.25 190 TYR A CA 1
ATOM 1464 C C . TYR A 1 190 ? 3.962 -0.084 -8.243 1.00 51.25 190 TYR A C 1
ATOM 1466 O O . TYR A 1 190 ? 3.076 -0.926 -8.401 1.00 51.25 190 TYR A O 1
ATOM 1474 N N . GLY A 1 191 ? 4.330 0.753 -9.197 1.00 42.12 191 GLY A N 1
ATOM 1475 C CA . GLY A 1 191 ? 3.911 0.641 -10.574 1.00 42.12 191 GLY A CA 1
ATOM 1476 C C . GLY A 1 191 ? 4.758 -0.341 -11.353 1.00 42.12 191 GLY A C 1
ATOM 1477 O O . GLY A 1 191 ? 5.397 0.077 -12.311 1.00 42.12 191 GLY A O 1
ATOM 1478 N N . VAL A 1 192 ? 4.837 -1.593 -10.906 1.00 38.81 192 VAL A N 1
ATOM 1479 C CA . VAL A 1 192 ? 5.460 -2.643 -11.714 1.00 38.81 192 VAL A CA 1
ATOM 1480 C C . VAL A 1 192 ? 4.444 -3.163 -12.727 1.00 38.81 192 VAL A C 1
ATOM 1482 O O . VAL A 1 192 ? 3.274 -3.350 -12.399 1.00 38.81 192 VAL A O 1
ATOM 1485 N N . LEU A 1 193 ? 4.924 -3.414 -13.946 1.00 36.91 193 LEU A N 1
ATOM 1486 C CA . LEU A 1 193 ? 4.208 -4.087 -15.039 1.00 36.91 193 LEU A CA 1
ATOM 1487 C C . LEU A 1 193 ? 3.642 -5.458 -14.640 1.00 36.91 193 LEU A C 1
ATOM 1489 O O . LEU A 1 193 ? 2.731 -5.964 -15.292 1.00 36.91 193 LEU A O 1
ATOM 1493 N N . ASP A 1 194 ? 4.170 -6.061 -13.571 1.00 39.88 194 ASP A N 1
ATOM 1494 C CA . ASP A 1 194 ? 3.608 -7.273 -13.001 1.00 39.88 194 ASP A CA 1
ATOM 1495 C C . ASP A 1 194 ? 2.636 -6.937 -11.865 1.00 39.88 194 ASP A C 1
ATOM 1497 O O . ASP A 1 194 ? 3.009 -6.746 -10.704 1.00 39.88 194 ASP A O 1
ATOM 1501 N N . HIS A 1 195 ? 1.353 -6.901 -12.220 1.00 41.66 195 HIS A N 1
ATOM 1502 C CA . HIS A 1 195 ? 0.236 -6.798 -11.283 1.00 41.66 195 HIS A CA 1
ATOM 1503 C C . HIS A 1 195 ? 0.270 -7.876 -10.184 1.00 41.66 195 HIS A C 1
ATOM 1505 O O . HIS A 1 195 ? -0.388 -7.710 -9.162 1.00 41.66 195 HIS A O 1
ATOM 1511 N N . ARG A 1 196 ? 1.026 -8.971 -10.356 1.00 42.09 196 ARG A N 1
ATOM 1512 C CA . ARG A 1 196 ? 1.063 -10.097 -9.411 1.00 42.09 196 ARG A CA 1
ATOM 1513 C C . ARG A 1 196 ? 1.872 -9.826 -8.144 1.00 42.09 196 ARG A C 1
ATOM 1515 O O . ARG A 1 196 ? 1.588 -10.449 -7.130 1.00 42.09 196 ARG A O 1
ATOM 1522 N N . VAL A 1 197 ? 2.813 -8.878 -8.160 1.00 43.94 197 VAL A N 1
ATOM 1523 C CA . VAL A 1 197 ? 3.632 -8.520 -6.976 1.00 43.94 197 VAL A CA 1
ATOM 1524 C C . VAL A 1 197 ? 2.852 -7.625 -5.991 1.00 43.94 197 VAL A C 1
ATOM 1526 O O . VAL A 1 197 ? 3.329 -7.292 -4.910 1.00 43.94 197 VAL A O 1
ATOM 1529 N N . GLN A 1 198 ? 1.627 -7.221 -6.342 1.00 53.72 198 GLN A N 1
ATOM 1530 C CA . GLN A 1 198 ? 0.949 -6.097 -5.700 1.00 53.72 198 GLN A CA 1
ATOM 1531 C C . GLN A 1 198 ? 0.024 -6.428 -4.513 1.00 53.72 198 GLN A C 1
ATOM 1533 O O . GLN A 1 198 ? -0.621 -5.509 -4.021 1.00 53.72 198 GLN A O 1
ATOM 1538 N N . LEU A 1 199 ? -0.148 -7.675 -4.068 1.00 58.22 199 LEU A N 1
ATOM 1539 C CA . LEU A 1 199 ? -1.531 -8.054 -3.732 1.00 58.22 199 LEU A CA 1
ATOM 1540 C C . LEU A 1 199 ? -1.843 -8.635 -2.343 1.00 58.22 199 LEU A C 1
ATOM 1542 O O . LEU A 1 199 ? -3.018 -8.746 -2.033 1.00 58.22 199 LEU A O 1
ATOM 1546 N N . GLU A 1 200 ? -0.897 -8.958 -1.461 1.00 66.75 200 GLU A N 1
ATOM 1547 C CA . GLU A 1 200 ? -1.276 -9.536 -0.152 1.00 66.75 200 GLU A CA 1
ATOM 1548 C C . GLU A 1 200 ? -1.582 -8.471 0.918 1.00 66.75 200 GLU A C 1
ATOM 1550 O O . GLU A 1 200 ? -2.716 -8.303 1.369 1.00 66.75 200 GLU A O 1
ATOM 1555 N N . GLU A 1 201 ? -0.566 -7.703 1.308 1.00 66.25 201 GLU A N 1
ATOM 1556 C CA . GLU A 1 201 ? -0.674 -6.652 2.329 1.00 66.25 201 GLU A CA 1
ATOM 1557 C C . GLU A 1 201 ? -1.403 -5.428 1.841 1.00 66.25 201 GLU A C 1
ATOM 1559 O O . GLU A 1 201 ? -2.251 -4.877 2.530 1.00 66.25 201 GLU A O 1
ATOM 1564 N N . VAL A 1 202 ? -1.073 -4.978 0.640 1.00 71.56 202 VAL A N 1
ATOM 1565 C CA . VAL A 1 202 ? -1.732 -3.810 0.078 1.00 71.56 202 VAL A CA 1
ATOM 1566 C C . VAL A 1 202 ? -3.241 -4.053 0.031 1.00 71.56 202 VAL A C 1
ATOM 1568 O O . VAL A 1 202 ? -3.995 -3.144 0.361 1.00 71.56 202 VAL A O 1
ATOM 1571 N N . GLU A 1 203 ? -3.691 -5.278 -0.259 1.00 78.12 203 GLU A N 1
ATOM 1572 C CA . GLU A 1 203 ? -5.110 -5.637 -0.186 1.00 78.12 203 GLU A CA 1
ATOM 1573 C C . GLU A 1 203 ? -5.630 -5.732 1.249 1.00 78.12 203 GLU A C 1
ATOM 1575 O O . GLU A 1 203 ? -6.721 -5.233 1.503 1.00 78.12 203 GLU A O 1
ATOM 1580 N N . LEU A 1 204 ? -4.857 -6.259 2.208 1.00 81.12 204 LEU A N 1
ATOM 1581 C CA . LEU A 1 204 ? -5.200 -6.182 3.635 1.00 81.12 204 LEU A CA 1
ATOM 1582 C C . LEU A 1 204 ? -5.488 -4.735 4.060 1.00 81.12 204 LEU A C 1
ATOM 1584 O O . LEU A 1 204 ? -6.555 -4.445 4.596 1.00 81.12 204 LEU A O 1
ATOM 1588 N N . PHE A 1 205 ? -4.566 -3.809 3.809 1.00 82.62 205 PHE A N 1
ATOM 1589 C CA . PHE A 1 205 ? -4.705 -2.430 4.267 1.00 82.62 205 PHE A CA 1
ATOM 1590 C C . PHE A 1 205 ? -5.706 -1.630 3.439 1.00 82.62 205 PHE A C 1
ATOM 1592 O O . PHE A 1 205 ? -6.422 -0.802 4.006 1.00 82.62 205 PHE A O 1
ATOM 1599 N N . LYS A 1 206 ? -5.826 -1.904 2.132 1.00 82.69 206 LYS A N 1
ATOM 1600 C CA . LYS A 1 206 ? -6.922 -1.371 1.315 1.00 82.69 206 LYS A CA 1
ATOM 1601 C C . LYS A 1 206 ? -8.266 -1.822 1.869 1.00 82.69 206 LYS A C 1
ATOM 1603 O O . LYS A 1 206 ? -9.141 -0.985 2.060 1.00 82.69 206 LYS A O 1
ATOM 1608 N N . LYS A 1 207 ? -8.421 -3.115 2.163 1.00 83.88 207 LYS A N 1
ATOM 1609 C CA . LYS A 1 207 ? -9.646 -3.691 2.719 1.00 83.88 207 LYS A CA 1
ATOM 1610 C C . LYS A 1 207 ? -9.964 -3.093 4.082 1.00 83.88 207 LYS A C 1
ATOM 1612 O O . LYS A 1 207 ? -11.097 -2.678 4.295 1.00 83.88 207 LYS A O 1
ATOM 1617 N N . MET A 1 208 ? -8.973 -2.984 4.965 1.00 86.69 208 MET A N 1
ATOM 1618 C CA . MET A 1 208 ? -9.111 -2.338 6.272 1.00 86.69 208 MET A CA 1
ATOM 1619 C C . MET A 1 208 ? -9.624 -0.905 6.110 1.00 86.69 208 MET A C 1
ATOM 1621 O O . MET A 1 208 ? -10.647 -0.542 6.683 1.00 86.69 208 MET A O 1
ATOM 1625 N N . ALA A 1 209 ? -8.956 -0.106 5.279 1.00 86.50 209 ALA A N 1
ATOM 1626 C CA . ALA A 1 209 ? -9.307 1.289 5.088 1.00 86.50 209 ALA A CA 1
ATOM 1627 C C . ALA A 1 209 ? -10.672 1.466 4.411 1.00 86.50 209 ALA A C 1
ATOM 1629 O O . ALA A 1 209 ? -11.452 2.298 4.848 1.00 86.50 209 ALA A O 1
ATOM 1630 N N . GLN A 1 210 ? -11.012 0.643 3.417 1.00 84.81 210 GLN A N 1
ATOM 1631 C CA . GLN A 1 210 ? -12.342 0.639 2.800 1.00 84.81 210 GLN A CA 1
ATOM 1632 C C . GLN A 1 210 ? -13.433 0.257 3.806 1.00 84.81 210 GLN A C 1
ATOM 1634 O O . GLN A 1 210 ? -14.450 0.935 3.904 1.00 84.81 210 GLN A O 1
ATOM 1639 N N . THR A 1 211 ? -13.225 -0.819 4.568 1.00 84.25 211 THR A N 1
ATOM 1640 C CA . THR A 1 211 ? -14.187 -1.309 5.564 1.00 84.25 211 THR A CA 1
ATOM 1641 C C . THR A 1 211 ? -14.380 -0.307 6.710 1.00 84.25 211 THR A C 1
ATOM 1643 O O . THR A 1 211 ? -15.471 -0.252 7.273 1.00 84.25 211 THR A O 1
ATOM 1646 N N . MET A 1 212 ? -13.352 0.469 7.065 1.00 83.81 212 MET A N 1
ATOM 1647 C CA . MET A 1 212 ? -13.378 1.442 8.167 1.00 83.81 212 MET A CA 1
ATOM 1648 C C . MET A 1 212 ? -13.575 2.897 7.711 1.00 83.81 212 MET A C 1
ATOM 1650 O O . MET A 1 212 ? -13.537 3.795 8.548 1.00 83.81 212 MET A O 1
ATOM 1654 N N . ASP A 1 213 ? -13.779 3.127 6.410 1.00 84.06 213 ASP A N 1
ATOM 1655 C CA . ASP A 1 213 ? -13.887 4.454 5.781 1.00 84.06 213 ASP A CA 1
ATOM 1656 C C . ASP A 1 213 ? -12.696 5.391 6.083 1.00 84.06 213 ASP A C 1
ATOM 1658 O O . ASP A 1 213 ? -12.828 6.587 6.343 1.00 84.06 213 ASP A O 1
ATOM 1662 N N . ILE A 1 214 ? -11.488 4.824 6.072 1.00 86.12 214 ILE A N 1
ATOM 1663 C CA . ILE A 1 214 ? -10.236 5.565 6.218 1.00 86.12 214 ILE A CA 1
ATOM 1664 C C . ILE A 1 214 ? -9.735 5.973 4.830 1.00 86.12 214 ILE A C 1
ATOM 1666 O O . ILE A 1 214 ? -9.597 5.120 3.949 1.00 86.12 214 ILE A O 1
ATOM 1670 N N . PRO A 1 215 ? -9.372 7.251 4.614 1.00 83.69 215 PRO A N 1
ATOM 1671 C CA . PRO A 1 215 ? -8.784 7.679 3.354 1.00 83.69 215 PRO A CA 1
ATOM 1672 C C . PRO A 1 215 ? -7.486 6.924 3.040 1.00 83.69 215 PRO A C 1
ATOM 1674 O O . PRO A 1 215 ? -6.491 7.040 3.762 1.00 83.69 215 PRO A O 1
ATOM 1677 N N . LEU A 1 216 ? -7.493 6.201 1.918 1.00 83.12 216 LEU A N 1
ATOM 1678 C CA . LEU A 1 216 ? -6.305 5.609 1.312 1.00 83.12 216 LEU A CA 1
ATOM 1679 C C . LEU A 1 216 ? -5.627 6.620 0.399 1.00 83.12 216 LEU A C 1
ATOM 1681 O O . LEU A 1 216 ? -6.244 7.181 -0.508 1.00 83.12 216 LEU A O 1
ATOM 1685 N N . ARG A 1 217 ? -4.332 6.817 0.608 1.00 80.69 217 ARG A N 1
ATOM 1686 C CA . ARG A 1 217 ? -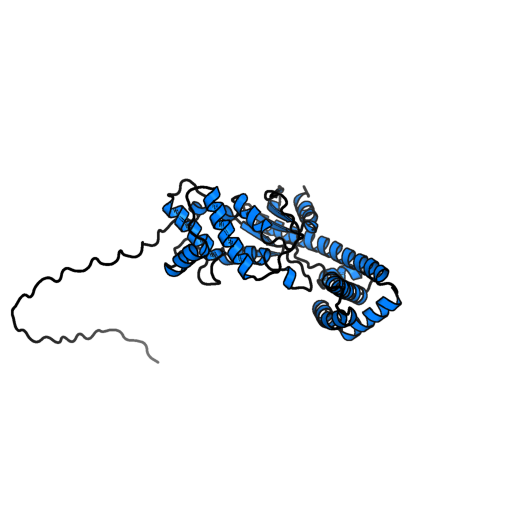3.490 7.689 -0.203 1.00 80.69 217 ARG A CA 1
ATOM 1687 C C . ARG A 1 217 ? -2.287 6.900 -0.680 1.00 80.69 217 ARG A C 1
ATOM 1689 O O . ARG A 1 217 ? -1.773 6.042 0.028 1.00 80.69 217 ARG A O 1
ATOM 1696 N N . ASN A 1 218 ? -1.833 7.179 -1.893 1.00 73.06 218 ASN A N 1
ATOM 1697 C CA . ASN A 1 218 ? -0.607 6.571 -2.384 1.00 73.06 218 ASN A CA 1
ATOM 1698 C C . ASN A 1 218 ? 0.596 7.301 -1.761 1.00 73.06 218 ASN A C 1
ATOM 1700 O O . ASN A 1 218 ? 0.762 8.502 -1.980 1.00 73.06 218 ASN A O 1
ATOM 1704 N N . ALA A 1 219 ? 1.414 6.587 -0.985 1.00 69.94 219 ALA A N 1
ATOM 1705 C CA . ALA A 1 219 ? 2.641 7.102 -0.377 1.00 69.94 219 ALA A CA 1
ATOM 1706 C C . ALA A 1 219 ? 3.676 7.509 -1.437 1.00 69.94 219 ALA A C 1
ATOM 1708 O O . ALA A 1 219 ? 4.419 8.468 -1.241 1.00 69.94 219 ALA A O 1
ATOM 1709 N N . LEU A 1 220 ? 3.685 6.806 -2.576 1.00 73.19 220 LEU A N 1
ATOM 1710 C CA . LEU A 1 220 ? 4.513 7.100 -3.742 1.00 73.19 220 LEU A CA 1
ATOM 1711 C C . LEU A 1 220 ? 3.614 7.571 -4.888 1.00 73.19 220 LEU A C 1
ATOM 1713 O O . LEU A 1 220 ? 3.289 6.801 -5.796 1.00 73.19 220 LEU A O 1
ATOM 1717 N N . PRO A 1 221 ? 3.159 8.836 -4.859 1.00 65.56 221 PRO A N 1
ATOM 1718 C CA . PRO A 1 221 ? 2.175 9.345 -5.812 1.00 65.56 221 PRO A CA 1
ATOM 1719 C C . PRO A 1 221 ? 2.690 9.375 -7.259 1.00 65.56 221 PRO A C 1
ATOM 1721 O O . PRO A 1 221 ? 1.902 9.612 -8.173 1.00 65.56 221 PRO A O 1
ATOM 1724 N N . VAL A 1 222 ? 3.989 9.150 -7.483 1.00 67.62 222 VAL A N 1
ATOM 1725 C CA . VAL A 1 222 ? 4.579 8.962 -8.809 1.00 67.62 222 VAL A CA 1
ATOM 1726 C C . VAL A 1 222 ? 5.153 7.551 -8.895 1.00 67.62 222 VAL A C 1
ATOM 1728 O O . VAL A 1 222 ? 6.052 7.185 -8.141 1.00 67.62 222 VAL A O 1
ATOM 1731 N N . ARG A 1 223 ? 4.620 6.755 -9.830 1.00 71.06 223 ARG A N 1
ATOM 1732 C CA . ARG A 1 223 ? 5.174 5.438 -10.173 1.00 71.06 223 ARG A CA 1
ATOM 1733 C C . ARG A 1 223 ? 6.499 5.643 -10.903 1.00 71.06 223 ARG A C 1
ATOM 1735 O O . ARG A 1 223 ? 6.549 6.477 -11.810 1.00 71.06 223 ARG A O 1
ATOM 1742 N N . ALA A 1 224 ? 7.505 4.820 -10.594 1.00 67.19 224 ALA A N 1
ATOM 1743 C CA . ALA A 1 224 ? 8.797 4.849 -11.283 1.00 67.19 224 ALA A CA 1
ATOM 1744 C C . ALA A 1 224 ? 8.620 4.799 -12.804 1.00 67.19 224 ALA A C 1
ATOM 1746 O O . ALA A 1 224 ? 9.122 5.656 -13.510 1.00 67.19 224 ALA A O 1
ATOM 1747 N N . LEU A 1 225 ? 7.792 3.889 -13.310 1.00 71.62 225 LEU A N 1
ATOM 1748 C CA . LEU A 1 225 ? 7.556 3.743 -14.748 1.00 71.62 225 LEU A CA 1
ATOM 1749 C C . LEU A 1 225 ? 6.420 4.627 -15.293 1.00 71.62 225 LEU A C 1
ATOM 1751 O O . LEU A 1 225 ? 5.926 4.394 -16.389 1.00 71.62 225 LEU A O 1
ATOM 1755 N N . SER A 1 226 ? 5.970 5.641 -14.546 1.00 74.06 226 SER A N 1
ATOM 1756 C CA . SER A 1 226 ? 4.948 6.560 -15.058 1.00 74.06 226 SER A CA 1
ATOM 1757 C C . SER A 1 226 ? 5.486 7.423 -16.197 1.00 74.06 226 SER A C 1
ATOM 1759 O O . SER A 1 226 ? 6.647 7.836 -16.191 1.00 74.06 226 SER A O 1
ATOM 1761 N N . LYS A 1 227 ? 4.600 7.802 -17.126 1.00 78.25 227 LYS A N 1
ATOM 1762 C CA . LYS A 1 227 ? 4.905 8.789 -18.173 1.00 78.25 227 LYS A CA 1
ATOM 1763 C C . LYS A 1 227 ? 5.485 10.089 -17.600 1.00 78.25 227 LYS A C 1
ATOM 1765 O O . LYS A 1 227 ? 6.387 10.662 -18.192 1.00 78.25 227 LYS A O 1
ATOM 1770 N N . GLU A 1 228 ? 5.008 10.537 -16.437 1.00 82.75 228 GLU A N 1
ATOM 1771 C CA . GLU A 1 228 ? 5.535 11.726 -15.753 1.00 82.75 228 GLU A CA 1
ATOM 1772 C C . GLU A 1 228 ? 7.007 11.554 -15.342 1.00 82.75 228 GLU A C 1
ATOM 1774 O O . GLU A 1 228 ? 7.829 12.408 -15.669 1.00 82.75 228 GLU A O 1
ATOM 1779 N N . ALA A 1 229 ? 7.361 10.445 -14.683 1.00 82.25 229 ALA A N 1
ATOM 1780 C CA . ALA A 1 229 ? 8.744 10.166 -14.288 1.00 82.25 229 ALA A CA 1
ATOM 1781 C C . ALA A 1 229 ? 9.669 9.977 -15.502 1.00 82.25 229 ALA A C 1
ATOM 1783 O O . ALA A 1 229 ? 10.802 10.460 -15.496 1.00 82.25 229 ALA A O 1
ATOM 1784 N N . LEU A 1 230 ? 9.173 9.330 -16.561 1.00 84.81 230 LEU A N 1
ATOM 1785 C CA . LEU A 1 230 ? 9.902 9.150 -17.817 1.00 84.81 230 LEU A CA 1
ATOM 1786 C C . LEU A 1 230 ? 10.196 10.474 -18.515 1.00 84.81 230 LEU A C 1
ATOM 1788 O O . LEU A 1 230 ? 11.337 10.714 -18.898 1.00 84.81 230 LEU A O 1
ATOM 1792 N N . LEU A 1 231 ? 9.198 11.352 -18.648 1.00 86.62 231 LEU A N 1
ATOM 1793 C CA . LEU A 1 231 ? 9.392 12.672 -19.248 1.00 86.62 231 LEU A CA 1
ATOM 1794 C C . LEU A 1 231 ? 10.435 13.484 -18.478 1.00 86.62 231 LEU A C 1
ATOM 1796 O O . LEU A 1 231 ? 11.262 14.164 -19.086 1.00 86.62 231 LEU A O 1
ATOM 1800 N N . GLU A 1 232 ? 10.444 13.377 -17.151 1.00 87.88 232 GLU A N 1
ATOM 1801 C CA . GLU A 1 232 ? 11.439 14.064 -16.335 1.00 87.88 232 GLU A CA 1
ATOM 1802 C C . GLU A 1 232 ? 12.836 13.461 -16.484 1.00 87.88 232 GLU A C 1
ATOM 1804 O O . GLU A 1 232 ? 13.813 14.206 -16.559 1.00 87.88 232 GLU A O 1
ATOM 1809 N N . ALA A 1 233 ? 12.938 12.138 -16.635 1.00 88.00 233 ALA A N 1
ATOM 1810 C CA . ALA A 1 233 ? 14.190 11.459 -16.956 1.00 88.00 233 ALA A CA 1
ATOM 1811 C C . ALA A 1 233 ? 14.741 11.850 -18.329 1.00 88.00 233 ALA A C 1
ATOM 1813 O O . ALA A 1 233 ? 15.945 12.067 -18.468 1.00 88.00 233 ALA A O 1
ATOM 1814 N N . VAL A 1 234 ? 13.879 11.999 -19.334 1.00 90.31 234 VAL A N 1
ATOM 1815 C CA . VAL A 1 234 ? 14.275 12.446 -20.676 1.00 90.31 234 VAL A CA 1
ATOM 1816 C C . VAL A 1 234 ? 14.810 13.876 -20.641 1.00 90.31 234 VAL A C 1
ATOM 1818 O O . VAL A 1 234 ? 15.878 14.133 -21.187 1.00 90.31 234 VAL A O 1
ATOM 1821 N N . LYS A 1 235 ? 14.140 14.802 -19.943 1.00 91.12 235 LYS A N 1
ATOM 1822 C CA . LYS A 1 235 ? 14.558 16.218 -19.882 1.00 91.12 235 LYS A CA 1
ATOM 1823 C C . LYS A 1 235 ? 15.960 16.434 -19.318 1.00 91.12 235 LYS A C 1
ATOM 1825 O O . LYS A 1 235 ? 16.617 17.399 -19.699 1.00 91.12 235 LYS A O 1
ATOM 1830 N N . ILE A 1 236 ? 16.390 15.592 -18.380 1.00 87.75 236 ILE A N 1
ATOM 1831 C CA . ILE A 1 236 ? 17.660 15.781 -17.665 1.00 87.75 236 ILE A CA 1
ATOM 1832 C C . ILE A 1 236 ? 18.756 14.802 -18.091 1.00 87.75 236 ILE A C 1
ATOM 1834 O O . ILE A 1 236 ? 19.843 14.799 -17.510 1.00 87.75 236 ILE A O 1
ATOM 1838 N N . SER A 1 237 ? 18.471 13.937 -19.061 1.00 89.62 237 SER A N 1
ATOM 1839 C CA . SER A 1 237 ? 19.406 12.924 -19.535 1.00 89.62 237 SER A CA 1
ATOM 1840 C C . SER A 1 237 ? 19.636 13.044 -21.035 1.00 89.62 237 SER A C 1
ATOM 1842 O O . SER A 1 237 ? 19.041 13.860 -21.728 1.00 89.62 237 SER A O 1
ATOM 1844 N N . LYS A 1 238 ? 20.545 12.215 -21.544 1.00 89.94 238 LYS A N 1
ATOM 1845 C CA . LYS A 1 238 ? 20.811 12.088 -22.981 1.00 89.94 238 LYS A CA 1
ATOM 1846 C C . LYS A 1 238 ? 19.948 11.018 -23.662 1.00 89.94 238 LYS A C 1
ATOM 1848 O O . LYS A 1 238 ? 20.195 10.708 -24.823 1.00 89.94 238 LYS A O 1
ATOM 1853 N N . PHE A 1 239 ? 19.046 10.375 -22.921 1.00 91.31 239 PHE A N 1
ATOM 1854 C CA . PHE A 1 239 ? 18.268 9.231 -23.390 1.00 91.31 239 PHE A CA 1
ATOM 1855 C C . PHE A 1 239 ? 16.882 9.671 -23.860 1.00 91.31 239 PHE A C 1
ATOM 1857 O O . PHE A 1 239 ? 16.281 10.580 -23.292 1.00 91.31 239 PHE A O 1
ATOM 1864 N N . SER A 1 240 ? 16.377 9.004 -24.895 1.00 91.00 240 SER A N 1
ATOM 1865 C CA . SER A 1 240 ? 15.021 9.207 -25.410 1.00 91.00 240 SER A CA 1
ATOM 1866 C C . SER A 1 240 ? 13.963 8.439 -24.602 1.00 91.00 240 SER A C 1
ATOM 1868 O O . SER A 1 240 ? 14.287 7.554 -23.810 1.00 91.00 240 SER A O 1
ATOM 1870 N N . GLU A 1 241 ? 12.676 8.721 -24.831 1.00 89.12 241 GLU A N 1
ATOM 1871 C CA . GLU A 1 241 ? 11.584 7.906 -24.266 1.00 89.12 241 GLU A CA 1
ATOM 1872 C C . GLU A 1 241 ? 11.707 6.428 -24.679 1.00 89.12 241 GLU A C 1
ATOM 1874 O O . GLU A 1 241 ? 11.541 5.530 -23.854 1.00 89.12 241 GLU A O 1
ATOM 1879 N N . LEU A 1 242 ? 12.080 6.177 -25.938 1.00 90.19 242 LEU A N 1
ATOM 1880 C CA . LEU A 1 242 ? 12.268 4.834 -26.483 1.00 90.19 242 LEU A CA 1
ATOM 1881 C C . LEU A 1 242 ? 13.449 4.103 -25.824 1.00 90.19 242 LEU A C 1
ATOM 1883 O O . LEU A 1 242 ? 13.345 2.918 -25.525 1.00 90.19 242 LEU A O 1
ATOM 1887 N N . ASP A 1 243 ? 14.547 4.808 -25.526 1.00 90.31 243 ASP A N 1
ATOM 1888 C CA . ASP A 1 243 ? 15.699 4.256 -24.796 1.00 90.31 243 ASP A CA 1
ATOM 1889 C C . ASP A 1 243 ? 15.328 3.731 -23.408 1.00 90.31 243 ASP A C 1
ATOM 1891 O O . ASP A 1 243 ? 15.888 2.731 -22.946 1.00 90.31 243 ASP A O 1
ATOM 1895 N N . PHE A 1 244 ? 14.424 4.435 -22.729 1.00 89.69 244 PHE A N 1
ATOM 1896 C CA . PHE A 1 244 ? 13.911 4.039 -21.429 1.00 89.69 244 PHE A CA 1
ATOM 1897 C C . PHE A 1 244 ? 12.891 2.908 -21.546 1.00 89.69 244 PHE A C 1
ATOM 1899 O O . PHE A 1 244 ? 12.968 1.952 -20.778 1.00 89.69 244 PHE A O 1
ATOM 1906 N N . ALA A 1 245 ? 11.992 2.957 -22.531 1.00 89.38 245 ALA A N 1
ATOM 1907 C CA . ALA A 1 245 ? 11.038 1.881 -22.786 1.00 89.38 245 ALA A CA 1
ATOM 1908 C C . ALA A 1 245 ? 11.740 0.545 -23.097 1.00 89.38 245 ALA A C 1
ATOM 1910 O O . ALA A 1 245 ? 11.339 -0.497 -22.580 1.00 89.38 245 ALA A O 1
ATOM 1911 N N . VAL A 1 246 ? 12.835 0.577 -23.866 1.00 91.44 246 VAL A N 1
ATOM 1912 C CA . VAL A 1 246 ? 13.683 -0.599 -24.121 1.00 91.44 246 VAL A CA 1
ATOM 1913 C C . VAL A 1 246 ? 14.304 -1.131 -22.831 1.00 91.44 246 VAL A C 1
ATOM 1915 O O . VAL A 1 246 ? 14.276 -2.338 -22.607 1.00 91.44 246 VAL A O 1
ATOM 1918 N N . ALA A 1 247 ? 14.822 -0.258 -21.961 1.00 88.81 247 ALA A N 1
ATOM 1919 C CA . ALA A 1 247 ? 15.381 -0.675 -20.673 1.00 88.81 247 ALA A CA 1
ATOM 1920 C C . ALA A 1 247 ? 14.320 -1.343 -19.779 1.00 88.81 247 ALA A C 1
ATOM 1922 O O . ALA A 1 247 ? 14.575 -2.379 -19.171 1.00 88.81 247 ALA A O 1
ATOM 1923 N N . VAL A 1 248 ? 13.101 -0.797 -19.743 1.00 86.75 248 VAL A N 1
ATOM 1924 C CA . VAL A 1 248 ? 11.975 -1.382 -18.997 1.00 86.75 248 VAL A CA 1
ATOM 1925 C C . VAL A 1 248 ? 11.614 -2.767 -19.532 1.00 86.75 248 VAL A C 1
ATOM 1927 O O . VAL A 1 248 ? 11.513 -3.719 -18.756 1.00 86.75 248 VAL A O 1
ATOM 1930 N N . LEU A 1 249 ? 11.461 -2.894 -20.853 1.00 88.50 249 LEU A N 1
ATOM 1931 C CA . LEU A 1 249 ? 11.169 -4.170 -21.502 1.00 88.50 249 LEU A CA 1
ATOM 1932 C C . LEU A 1 249 ? 12.274 -5.199 -21.225 1.00 88.50 249 LEU A C 1
ATOM 1934 O O . LEU A 1 249 ? 11.980 -6.327 -20.829 1.00 88.50 249 LEU A O 1
ATOM 1938 N N . PHE A 1 250 ? 13.540 -4.802 -21.367 1.00 88.75 250 PHE A N 1
ATOM 1939 C CA . PHE A 1 250 ? 14.684 -5.674 -21.118 1.00 88.75 250 PHE A CA 1
ATOM 1940 C C . PHE A 1 250 ? 14.739 -6.152 -19.660 1.00 88.75 250 PHE A C 1
ATOM 1942 O O . PHE A 1 250 ? 14.943 -7.338 -19.409 1.00 88.75 250 PHE A O 1
ATOM 1949 N N . GLN A 1 251 ? 14.482 -5.273 -18.688 1.00 83.56 251 GLN A N 1
ATOM 1950 C CA . GLN A 1 251 ? 14.379 -5.645 -17.274 1.00 83.56 251 GLN A CA 1
ATOM 1951 C C . GLN A 1 251 ? 13.274 -6.680 -17.026 1.00 83.56 251 GLN A C 1
ATOM 1953 O O . GLN A 1 251 ? 13.531 -7.682 -16.356 1.00 83.56 251 GLN A O 1
ATOM 1958 N N . GLY A 1 252 ? 12.099 -6.514 -17.642 1.00 80.00 252 GLY A N 1
ATOM 1959 C CA . GLY A 1 252 ? 11.022 -7.509 -17.590 1.00 80.00 252 GLY A CA 1
ATOM 1960 C C . GLY A 1 252 ? 11.456 -8.880 -18.122 1.00 80.00 252 GLY A C 1
ATOM 1961 O O . GLY A 1 252 ? 11.252 -9.898 -17.458 1.00 80.00 252 GLY A O 1
ATOM 1962 N N . VAL A 1 253 ? 12.150 -8.902 -19.265 1.00 83.50 253 VAL A N 1
ATOM 1963 C CA . VAL A 1 253 ? 12.736 -10.128 -19.834 1.00 83.50 253 VAL A CA 1
ATOM 1964 C C . VAL A 1 253 ? 13.748 -10.752 -18.871 1.00 83.50 253 VAL A C 1
ATOM 1966 O O . VAL A 1 253 ? 13.680 -11.949 -18.593 1.00 83.50 253 VAL A O 1
ATOM 1969 N N . THR A 1 254 ? 14.658 -9.956 -18.300 1.00 82.25 254 THR A N 1
ATOM 1970 C CA . THR A 1 254 ? 15.664 -10.477 -17.361 1.00 82.25 254 THR A CA 1
ATOM 1971 C C . THR A 1 254 ? 15.039 -11.040 -16.086 1.00 82.25 254 THR A C 1
ATOM 1973 O O . THR A 1 254 ? 15.522 -12.047 -15.567 1.00 82.25 254 THR A O 1
ATOM 1976 N N . GLY A 1 255 ? 13.951 -10.434 -15.597 1.00 77.69 255 GLY A N 1
ATOM 1977 C CA . GLY A 1 255 ? 13.209 -10.907 -14.433 1.00 77.69 255 GLY A CA 1
ATOM 1978 C C . GLY A 1 255 ? 12.565 -12.264 -14.694 1.00 77.69 255 GLY A C 1
ATOM 1979 O O . GLY A 1 255 ? 12.751 -13.193 -13.910 1.00 77.69 255 GLY A O 1
ATOM 1980 N N . ALA A 1 256 ? 11.893 -12.420 -15.837 1.00 78.06 256 ALA A N 1
ATOM 1981 C CA . ALA A 1 256 ? 11.290 -13.691 -16.234 1.00 78.06 256 ALA A CA 1
ATOM 1982 C C . ALA A 1 256 ? 12.334 -14.807 -16.406 1.00 78.06 256 ALA A C 1
ATOM 1984 O O . ALA A 1 256 ? 12.137 -15.914 -15.905 1.00 78.06 256 ALA A O 1
ATOM 1985 N N . VAL A 1 257 ? 13.470 -14.508 -17.046 1.00 78.00 257 VAL A N 1
ATOM 1986 C CA . VAL A 1 257 ? 14.575 -15.468 -17.224 1.00 78.00 257 VAL A CA 1
ATOM 1987 C C . VAL A 1 257 ? 15.208 -15.842 -15.882 1.00 78.00 257 VAL A C 1
ATOM 1989 O O . VAL A 1 257 ? 15.557 -16.998 -15.669 1.00 78.00 257 VAL A O 1
ATOM 1992 N N . ARG A 1 258 ? 15.330 -14.903 -14.937 1.00 73.25 258 ARG A N 1
ATOM 1993 C CA . ARG A 1 258 ? 15.809 -15.213 -13.579 1.00 73.25 258 ARG A CA 1
ATOM 1994 C C . ARG A 1 258 ? 14.863 -16.145 -12.828 1.00 73.25 258 ARG A C 1
ATOM 1996 O O . ARG A 1 258 ? 15.334 -17.056 -12.155 1.00 73.25 258 ARG A O 1
ATOM 2003 N N . LEU A 1 259 ? 13.555 -15.919 -12.942 1.00 70.56 259 LEU A N 1
ATOM 2004 C CA . LEU A 1 259 ? 12.535 -16.752 -12.300 1.00 70.56 259 LEU A CA 1
ATOM 2005 C C . LEU A 1 259 ? 12.436 -18.140 -12.944 1.00 70.56 259 LEU A C 1
ATOM 2007 O O . LEU A 1 259 ? 12.199 -19.128 -12.252 1.00 70.56 259 LEU A O 1
ATOM 2011 N N . ASN A 1 260 ? 12.637 -18.229 -14.259 1.00 77.50 260 ASN A N 1
ATOM 2012 C CA . ASN A 1 260 ? 12.662 -19.486 -14.990 1.00 77.50 260 ASN A CA 1
ATOM 2013 C C . ASN A 1 260 ? 13.720 -19.450 -16.108 1.00 77.50 260 ASN A C 1
ATOM 2015 O O . ASN A 1 260 ? 13.406 -19.054 -17.228 1.00 77.50 260 ASN A O 1
ATOM 2019 N N . PRO A 1 261 ? 14.946 -19.945 -15.860 1.00 83.62 261 PRO A N 1
ATOM 2020 C CA . PRO A 1 261 ? 16.043 -19.900 -16.834 1.00 83.62 261 PRO A CA 1
ATOM 2021 C C . PRO A 1 261 ? 15.806 -20.668 -18.142 1.00 83.62 261 PRO A C 1
ATOM 2023 O O . PRO A 1 261 ? 16.635 -20.595 -19.043 1.00 83.62 261 PRO A O 1
ATOM 2026 N N . ARG A 1 262 ? 14.717 -21.444 -18.245 1.00 85.69 262 ARG A N 1
ATOM 2027 C CA . ARG A 1 262 ? 14.363 -22.228 -19.440 1.00 85.69 262 ARG A CA 1
ATOM 2028 C C . ARG A 1 262 ? 13.443 -21.486 -20.411 1.00 85.69 262 ARG A C 1
ATOM 2030 O O . ARG A 1 262 ? 13.171 -22.023 -21.481 1.00 85.69 262 ARG A O 1
ATOM 2037 N N . VAL A 1 263 ? 12.916 -20.318 -20.041 1.00 85.25 263 VAL A N 1
ATOM 2038 C CA . VAL A 1 263 ? 12.068 -19.524 -20.945 1.00 85.25 263 VAL A CA 1
ATOM 2039 C C . VAL A 1 263 ? 12.908 -18.898 -22.049 1.00 85.25 263 VAL A C 1
ATOM 2041 O O . VAL A 1 263 ? 14.027 -18.453 -21.802 1.00 85.25 263 VAL A O 1
ATOM 2044 N N . ASP A 1 264 ? 12.354 -18.845 -23.258 1.00 85.31 264 ASP A N 1
ATOM 2045 C CA . ASP A 1 264 ? 12.967 -18.127 -24.372 1.00 85.31 264 ASP A CA 1
ATOM 2046 C C . ASP A 1 264 ? 12.847 -16.606 -24.136 1.00 85.31 264 ASP A C 1
ATOM 2048 O O . ASP A 1 264 ? 11.725 -16.086 -24.098 1.00 85.31 264 ASP A O 1
ATOM 2052 N N . PRO A 1 265 ? 13.967 -15.871 -23.984 1.00 82.94 265 PRO A N 1
ATOM 2053 C CA . PRO A 1 265 ? 13.943 -14.427 -23.769 1.00 82.94 265 PRO A CA 1
ATOM 2054 C C . PRO A 1 265 ? 13.249 -13.655 -24.898 1.00 82.94 265 PRO A C 1
ATOM 2056 O O . PRO A 1 265 ? 12.665 -12.604 -24.634 1.00 82.94 265 PRO A O 1
ATOM 2059 N N . ILE A 1 266 ? 13.293 -14.161 -26.137 1.00 86.50 266 ILE A N 1
ATOM 2060 C CA . ILE A 1 266 ? 12.653 -13.520 -27.293 1.00 86.50 266 ILE A CA 1
ATOM 2061 C C . ILE A 1 266 ? 11.136 -13.640 -27.171 1.00 86.50 266 ILE A C 1
ATOM 2063 O O . ILE A 1 266 ? 10.439 -12.632 -27.245 1.00 86.50 266 ILE A O 1
ATOM 2067 N N . ALA A 1 267 ? 10.630 -14.841 -26.886 1.00 87.62 267 ALA A N 1
ATOM 2068 C CA . ALA A 1 267 ? 9.203 -15.060 -26.668 1.00 87.62 267 ALA A CA 1
ATOM 2069 C C . ALA A 1 267 ? 8.659 -14.231 -25.489 1.00 87.62 267 ALA A C 1
ATOM 2071 O O . ALA A 1 267 ? 7.555 -13.693 -25.562 1.00 87.62 267 ALA A O 1
ATOM 2072 N N . VAL A 1 268 ? 9.445 -14.076 -24.414 1.00 86.94 268 VAL A N 1
ATOM 2073 C CA . VAL A 1 268 ? 9.091 -13.180 -23.300 1.00 86.94 268 VAL A CA 1
ATOM 2074 C C . VAL A 1 268 ? 9.048 -11.720 -23.757 1.00 86.94 268 VAL A C 1
ATOM 2076 O O . VAL A 1 268 ? 8.120 -10.997 -23.401 1.00 86.94 268 VAL A O 1
ATOM 2079 N N . ALA A 1 269 ? 10.029 -11.270 -24.542 1.00 87.88 269 ALA A N 1
ATOM 2080 C CA . ALA A 1 269 ? 10.051 -9.906 -25.061 1.00 87.88 269 ALA A CA 1
ATOM 2081 C C . ALA A 1 269 ? 8.836 -9.618 -25.956 1.00 87.88 269 ALA A C 1
ATOM 2083 O O . ALA A 1 269 ? 8.236 -8.553 -25.829 1.00 87.88 269 ALA A O 1
ATOM 2084 N N . ASP A 1 270 ? 8.448 -10.568 -26.808 1.00 89.06 270 ASP A N 1
ATOM 2085 C CA . ASP A 1 270 ? 7.295 -10.442 -27.701 1.00 89.06 270 ASP A CA 1
ATOM 2086 C C . ASP A 1 270 ? 5.964 -10.377 -26.927 1.00 89.06 270 ASP A C 1
ATOM 2088 O O . ASP A 1 270 ? 5.086 -9.594 -27.291 1.00 89.06 270 ASP A O 1
ATOM 2092 N N . ASP A 1 271 ? 5.820 -11.124 -25.824 1.00 88.19 271 ASP A N 1
ATOM 2093 C CA . ASP A 1 271 ? 4.635 -11.041 -24.949 1.00 88.19 271 ASP A CA 1
ATOM 2094 C C . ASP A 1 271 ? 4.589 -9.743 -24.121 1.00 88.19 271 ASP A C 1
ATOM 2096 O O . ASP A 1 271 ? 3.516 -9.178 -23.877 1.00 88.19 271 ASP A O 1
ATOM 2100 N N . LEU A 1 272 ? 5.746 -9.249 -23.669 1.00 86.69 272 LEU A N 1
ATOM 2101 C CA . LEU A 1 272 ? 5.821 -8.058 -22.823 1.00 86.69 272 LEU A CA 1
ATOM 2102 C C . LEU A 1 272 ? 5.764 -6.750 -23.618 1.00 86.69 272 LEU A C 1
ATOM 2104 O O . LEU A 1 272 ? 5.206 -5.770 -23.119 1.00 86.69 272 LEU A O 1
ATOM 2108 N N . ALA A 1 273 ? 6.308 -6.707 -24.837 1.00 89.31 273 ALA A N 1
ATOM 2109 C CA . ALA A 1 273 ? 6.434 -5.476 -25.616 1.00 89.31 273 ALA A CA 1
ATOM 2110 C C . ALA A 1 273 ? 5.101 -4.727 -25.809 1.00 89.31 273 ALA A C 1
ATOM 2112 O O . ALA A 1 273 ? 5.090 -3.520 -25.563 1.00 89.31 273 ALA A O 1
ATOM 2113 N N . PRO A 1 274 ? 3.963 -5.372 -26.146 1.00 88.56 274 PRO A N 1
ATOM 2114 C CA . PRO A 1 274 ? 2.684 -4.674 -26.266 1.00 88.56 274 PRO A CA 1
ATOM 2115 C C . PRO A 1 274 ? 2.211 -4.044 -24.950 1.00 88.56 274 PRO A C 1
ATOM 2117 O O . PRO A 1 274 ? 1.654 -2.948 -24.956 1.00 88.56 274 PRO A O 1
ATOM 2120 N N . LYS A 1 275 ? 2.458 -4.710 -23.813 1.00 85.25 275 LYS A N 1
ATOM 2121 C CA . LYS A 1 275 ? 2.053 -4.240 -22.476 1.00 85.25 275 LYS A CA 1
ATOM 2122 C C . LYS A 1 275 ? 2.878 -3.023 -22.061 1.00 85.25 275 LYS A C 1
ATOM 2124 O O . LYS A 1 275 ? 2.318 -2.005 -21.662 1.00 85.25 275 LYS A O 1
ATOM 2129 N N . VAL A 1 276 ? 4.199 -3.108 -22.233 1.00 84.56 276 VAL A N 1
ATOM 2130 C CA . VAL A 1 276 ? 5.128 -1.997 -21.972 1.00 84.56 276 VAL A CA 1
ATOM 2131 C C . VAL A 1 276 ? 4.820 -0.816 -22.887 1.00 84.56 276 VAL A C 1
ATOM 2133 O O . VAL A 1 276 ? 4.737 0.319 -22.426 1.00 84.56 276 VAL A O 1
ATOM 2136 N N . ALA A 1 277 ? 4.604 -1.070 -24.177 1.00 87.56 277 ALA A N 1
ATOM 2137 C CA . ALA A 1 277 ? 4.272 -0.031 -25.139 1.00 87.56 277 ALA A CA 1
ATOM 2138 C C . ALA A 1 277 ? 2.968 0.690 -24.768 1.00 87.56 277 ALA A C 1
ATOM 2140 O O . ALA A 1 277 ? 2.939 1.919 -24.752 1.00 87.56 277 ALA A O 1
ATOM 2141 N N . ALA A 1 278 ? 1.923 -0.049 -24.384 1.00 85.44 278 ALA A N 1
ATOM 2142 C CA . ALA A 1 278 ? 0.660 0.535 -23.943 1.00 85.44 278 ALA A CA 1
ATOM 2143 C C . ALA A 1 278 ? 0.813 1.387 -22.670 1.00 85.44 278 ALA A C 1
ATOM 2145 O O . ALA A 1 278 ? 0.291 2.500 -22.621 1.00 85.44 278 ALA A O 1
ATOM 2146 N N . GLU A 1 279 ? 1.552 0.909 -21.661 1.00 78.75 279 GLU A N 1
ATOM 2147 C CA . GLU A 1 279 ? 1.764 1.655 -20.410 1.00 78.75 279 GLU A CA 1
ATOM 2148 C C . GLU A 1 279 ? 2.541 2.960 -20.639 1.00 78.75 279 GLU A C 1
ATOM 2150 O O . GLU A 1 279 ? 2.243 3.989 -20.027 1.00 78.75 279 GLU A O 1
ATOM 2155 N N . LEU A 1 280 ? 3.513 2.934 -21.553 1.00 81.38 280 LEU A N 1
ATOM 2156 C CA . LEU A 1 280 ? 4.399 4.067 -21.820 1.00 81.38 280 LEU A CA 1
ATOM 2157 C C . LEU A 1 280 ? 3.940 4.947 -22.993 1.00 81.38 280 LEU A C 1
ATOM 2159 O O . LEU A 1 280 ? 4.594 5.946 -23.303 1.00 81.38 280 LEU A O 1
ATOM 2163 N N . GLY A 1 281 ? 2.824 4.601 -23.640 1.00 83.06 281 GLY A N 1
ATOM 2164 C CA . GLY A 1 281 ? 2.306 5.302 -24.814 1.00 83.06 281 GLY A CA 1
ATOM 2165 C C . GLY A 1 281 ? 3.250 5.256 -26.019 1.00 83.06 281 GLY A C 1
ATOM 2166 O O . GLY A 1 281 ? 3.368 6.250 -26.731 1.00 83.06 281 GLY A O 1
ATOM 2167 N N . GLN A 1 282 ? 3.944 4.134 -26.213 1.00 86.31 282 GLN A N 1
ATOM 2168 C CA . GLN A 1 282 ? 4.870 3.890 -27.321 1.00 86.31 282 GLN A CA 1
ATOM 2169 C C . GLN A 1 282 ? 4.236 2.983 -28.384 1.00 86.31 282 GLN A C 1
ATOM 2171 O O . GLN A 1 282 ? 3.253 2.288 -28.127 1.00 86.31 282 GLN A O 1
ATOM 2176 N N . ASP A 1 283 ? 4.831 2.950 -29.576 1.00 91.00 283 ASP A N 1
ATOM 2177 C CA . ASP A 1 283 ? 4.491 1.960 -30.599 1.00 91.00 283 ASP A CA 1
ATOM 2178 C C . ASP A 1 283 ? 5.193 0.621 -30.308 1.00 91.00 283 ASP A C 1
ATOM 2180 O O . ASP A 1 283 ? 6.412 0.568 -30.124 1.00 91.00 283 ASP A O 1
ATOM 2184 N N . ALA A 1 284 ? 4.427 -0.472 -30.260 1.00 90.62 284 ALA A N 1
ATOM 2185 C CA . ALA A 1 284 ? 4.951 -1.787 -29.886 1.00 90.62 284 ALA A CA 1
ATOM 2186 C C . ALA A 1 284 ? 5.966 -2.331 -30.906 1.00 90.62 284 ALA A C 1
ATOM 2188 O O . ALA A 1 284 ? 6.961 -2.945 -30.515 1.00 90.62 284 ALA A O 1
ATOM 2189 N N . ALA A 1 285 ? 5.759 -2.073 -32.203 1.00 89.50 285 ALA A N 1
ATOM 2190 C CA . ALA A 1 285 ? 6.675 -2.519 -33.250 1.00 89.50 285 ALA A CA 1
ATOM 2191 C C . ALA A 1 285 ? 7.995 -1.731 -33.212 1.00 89.50 285 ALA A C 1
ATOM 2193 O O . ALA A 1 285 ? 9.075 -2.317 -33.320 1.00 89.50 285 ALA A O 1
ATOM 2194 N N . ALA A 1 286 ? 7.928 -0.417 -32.988 1.00 90.38 286 ALA A N 1
ATOM 2195 C CA . ALA A 1 286 ? 9.093 0.434 -32.781 1.00 90.38 286 ALA A CA 1
ATOM 2196 C C . ALA A 1 286 ? 9.880 0.023 -31.530 1.00 90.38 286 ALA A C 1
ATOM 2198 O O . ALA A 1 286 ? 11.105 -0.073 -31.592 1.00 90.38 286 ALA A O 1
ATOM 2199 N N . LEU A 1 287 ? 9.190 -0.286 -30.426 1.00 92.38 287 LEU A N 1
ATOM 2200 C CA . LEU A 1 287 ? 9.809 -0.781 -29.196 1.00 92.38 287 LEU A CA 1
ATOM 2201 C C . LEU A 1 287 ? 10.529 -2.116 -29.420 1.00 92.38 287 LEU A C 1
ATOM 2203 O O . LEU A 1 287 ? 11.687 -2.266 -29.026 1.00 92.38 287 LEU A O 1
ATOM 2207 N N . ARG A 1 288 ? 9.883 -3.067 -30.104 1.00 91.62 288 ARG A N 1
ATOM 2208 C CA . ARG A 1 288 ? 10.485 -4.369 -30.407 1.00 91.62 288 ARG A CA 1
ATOM 2209 C C . ARG A 1 288 ? 11.726 -4.237 -31.288 1.00 91.62 288 ARG A C 1
ATOM 2211 O O . ARG A 1 288 ? 12.747 -4.853 -30.987 1.00 91.62 288 ARG A O 1
ATOM 2218 N N . LYS A 1 289 ? 11.662 -3.395 -32.324 1.00 90.69 289 LYS A N 1
ATOM 2219 C CA . LYS A 1 289 ? 12.799 -3.100 -33.207 1.00 90.69 289 LYS A CA 1
ATOM 2220 C C . LYS A 1 289 ? 13.939 -2.400 -32.463 1.00 90.69 289 LYS A C 1
ATOM 2222 O O . LYS A 1 289 ? 15.108 -2.688 -32.709 1.00 90.69 289 LYS A O 1
ATOM 2227 N N . ALA A 1 290 ? 13.617 -1.483 -31.554 1.00 91.56 290 ALA A N 1
ATOM 2228 C CA . ALA A 1 290 ? 14.610 -0.799 -30.735 1.00 91.56 290 ALA A CA 1
ATOM 2229 C C . ALA A 1 290 ? 15.306 -1.759 -29.760 1.00 91.56 290 ALA A C 1
ATOM 2231 O O . ALA A 1 290 ? 16.506 -1.622 -29.535 1.00 91.56 290 ALA A O 1
ATOM 2232 N N . LEU A 1 291 ? 14.594 -2.768 -29.244 1.00 90.94 291 LEU A N 1
ATOM 2233 C CA . LEU A 1 291 ? 15.196 -3.841 -28.454 1.00 90.94 291 LEU A CA 1
ATOM 2234 C C . LEU A 1 291 ? 16.197 -4.672 -29.279 1.00 90.94 291 LEU A C 1
ATOM 2236 O O . LEU A 1 291 ? 17.283 -4.957 -28.784 1.00 90.94 291 LEU A O 1
ATOM 2240 N N . ASP A 1 292 ? 15.907 -4.997 -30.545 1.00 88.50 292 ASP A N 1
ATOM 2241 C CA . ASP A 1 292 ? 16.886 -5.687 -31.410 1.00 88.50 292 ASP A CA 1
ATOM 2242 C C . ASP A 1 292 ? 18.156 -4.848 -31.605 1.00 88.50 292 ASP A C 1
ATOM 2244 O O . ASP A 1 292 ? 19.278 -5.336 -31.466 1.00 88.50 292 ASP A O 1
ATOM 2248 N N . GLN A 1 293 ? 17.989 -3.550 -31.871 1.00 89.31 293 GLN A N 1
ATOM 2249 C CA . GLN A 1 293 ? 19.111 -2.616 -32.006 1.00 89.31 293 GLN A CA 1
ATOM 2250 C C . GLN A 1 293 ? 19.900 -2.459 -30.700 1.00 89.31 293 GLN A C 1
ATOM 2252 O O . GLN A 1 293 ? 21.111 -2.230 -30.727 1.00 89.31 293 GLN A O 1
ATOM 2257 N N . TYR A 1 294 ? 19.234 -2.601 -29.555 1.00 88.19 294 TYR A N 1
ATOM 2258 C CA . TYR A 1 294 ? 19.866 -2.569 -28.244 1.00 88.19 294 TYR A CA 1
ATOM 2259 C C . TYR A 1 294 ? 20.858 -3.720 -28.067 1.00 88.19 294 TYR A C 1
ATOM 2261 O O . TYR A 1 294 ? 21.975 -3.478 -27.617 1.00 88.19 294 TYR A O 1
ATOM 2269 N N . PHE A 1 295 ? 20.514 -4.932 -28.513 1.00 83.69 295 PHE A N 1
ATOM 2270 C CA . PHE A 1 295 ? 21.430 -6.079 -28.502 1.00 83.69 295 PHE A CA 1
ATOM 2271 C C . PHE A 1 295 ? 22.579 -5.955 -29.505 1.00 83.69 295 PHE A C 1
ATOM 2273 O O . PHE A 1 295 ? 23.667 -6.457 -29.252 1.00 83.69 295 PHE A O 1
ATOM 2280 N N . VAL A 1 296 ? 22.391 -5.240 -30.618 1.00 87.25 296 VAL A N 1
ATOM 2281 C CA . VAL A 1 296 ? 23.512 -4.904 -31.515 1.00 87.25 296 VAL A CA 1
ATOM 2282 C C . VAL A 1 296 ? 24.497 -3.955 -30.822 1.00 87.25 296 VAL A C 1
ATOM 2284 O O . VAL A 1 296 ? 25.708 -4.079 -30.987 1.00 87.25 296 VAL A O 1
ATOM 2287 N N . LYS A 1 297 ? 23.982 -3.003 -30.036 1.00 88.44 297 LYS A N 1
ATOM 2288 C CA . LYS A 1 297 ? 24.787 -2.008 -29.316 1.00 88.44 297 LYS A CA 1
ATOM 2289 C C . LYS A 1 297 ? 25.458 -2.564 -28.056 1.00 88.44 297 LYS A C 1
ATOM 2291 O O . LYS A 1 297 ? 26.546 -2.110 -27.711 1.00 88.44 297 LYS A O 1
ATOM 2296 N N . PHE A 1 298 ? 24.811 -3.510 -27.382 1.00 89.31 298 PHE A N 1
ATOM 2297 C CA . PHE A 1 298 ? 25.291 -4.194 -26.182 1.00 89.31 298 PHE A CA 1
ATOM 2298 C C . PHE A 1 298 ? 25.285 -5.705 -26.453 1.00 89.31 298 PHE A C 1
ATOM 2300 O O . PHE A 1 298 ? 24.299 -6.377 -26.141 1.00 89.31 298 PHE A O 1
ATOM 2307 N N . PRO A 1 299 ? 26.353 -6.233 -27.082 1.00 84.06 299 PRO A N 1
ATOM 2308 C CA . PRO A 1 299 ? 26.363 -7.585 -27.641 1.00 84.06 299 PRO A CA 1
ATOM 2309 C C . PRO A 1 299 ? 26.224 -8.684 -26.592 1.00 84.06 299 PRO A C 1
ATOM 2311 O O . PRO A 1 299 ? 25.776 -9.787 -26.904 1.00 84.06 299 PRO A O 1
ATOM 2314 N N . THR A 1 300 ? 26.621 -8.408 -25.348 1.00 85.81 300 THR A N 1
ATOM 2315 C CA . THR A 1 300 ? 26.472 -9.361 -24.252 1.00 85.81 300 THR A CA 1
ATOM 2316 C C . THR A 1 300 ? 25.255 -9.039 -23.390 1.00 85.81 300 THR A C 1
ATOM 2318 O O . THR A 1 300 ? 24.942 -7.884 -23.097 1.00 85.81 300 THR A O 1
ATOM 2321 N N . PHE A 1 301 ? 24.598 -10.090 -22.893 1.00 80.62 301 PHE A N 1
ATOM 2322 C CA . PHE A 1 301 ? 23.467 -9.957 -21.971 1.00 80.62 301 PHE A CA 1
ATOM 2323 C C . PHE A 1 301 ? 23.843 -9.194 -20.688 1.00 80.62 301 PHE A C 1
ATOM 2325 O O . PHE A 1 301 ? 23.023 -8.471 -20.129 1.00 80.62 301 PHE A O 1
ATOM 2332 N N . VAL A 1 302 ? 25.096 -9.325 -20.235 1.00 83.31 302 VAL A N 1
ATOM 2333 C CA . VAL A 1 302 ? 25.618 -8.620 -19.055 1.00 83.31 302 VAL A CA 1
ATOM 2334 C C . VAL A 1 302 ? 25.735 -7.119 -19.318 1.00 83.31 302 VAL A C 1
ATOM 2336 O O . VAL A 1 302 ? 25.274 -6.330 -18.498 1.00 83.31 302 VAL A O 1
ATOM 2339 N N . GLU A 1 303 ? 26.301 -6.705 -20.454 1.00 86.19 303 GLU A N 1
ATOM 2340 C CA . GLU A 1 303 ? 26.402 -5.283 -20.817 1.00 86.19 303 GLU A CA 1
ATOM 2341 C C . GLU A 1 303 ? 25.021 -4.647 -20.987 1.00 86.19 303 GLU A C 1
ATOM 2343 O O . GLU A 1 303 ? 24.774 -3.563 -20.455 1.00 86.19 303 GLU A O 1
ATOM 2348 N N . ALA A 1 304 ? 24.105 -5.350 -21.662 1.00 86.12 304 ALA A N 1
ATOM 2349 C CA . ALA A 1 304 ? 22.719 -4.922 -21.817 1.00 86.12 304 ALA A CA 1
ATOM 2350 C C . ALA A 1 304 ? 22.027 -4.755 -20.450 1.00 86.12 304 ALA A C 1
ATOM 2352 O O . ALA A 1 304 ? 21.348 -3.756 -20.214 1.00 86.12 304 ALA A O 1
ATOM 2353 N N . ALA A 1 305 ? 22.258 -5.679 -19.510 1.00 82.25 305 ALA A N 1
ATOM 2354 C CA . ALA A 1 305 ? 21.721 -5.587 -18.155 1.00 82.25 305 ALA A CA 1
ATOM 2355 C C . ALA A 1 305 ? 22.291 -4.415 -17.359 1.00 82.25 305 ALA A C 1
ATOM 2357 O O . ALA A 1 305 ? 21.522 -3.691 -16.732 1.00 82.25 305 ALA A O 1
ATOM 2358 N N . VAL A 1 306 ? 23.604 -4.179 -17.410 1.00 84.50 306 VAL A N 1
ATOM 2359 C CA . VAL A 1 306 ? 24.242 -3.058 -16.701 1.00 84.50 306 VAL A CA 1
ATOM 2360 C C . VAL A 1 306 ? 23.721 -1.710 -17.204 1.00 84.50 306 VAL A C 1
ATOM 2362 O O . VAL A 1 306 ? 23.399 -0.828 -16.402 1.00 84.50 306 VAL A O 1
ATOM 2365 N N . GLU A 1 307 ? 23.613 -1.536 -18.521 1.00 89.94 307 GLU A N 1
ATOM 2366 C CA . GLU A 1 307 ? 23.102 -0.291 -19.097 1.00 89.94 307 GLU A CA 1
ATOM 2367 C C . GLU A 1 307 ? 21.605 -0.106 -18.807 1.00 89.94 307 GLU A C 1
ATOM 2369 O O . GLU A 1 307 ? 21.171 1.002 -18.477 1.00 89.94 307 GLU A O 1
ATOM 2374 N N . SER A 1 308 ? 20.815 -1.176 -18.890 1.00 86.69 308 SER A N 1
ATOM 2375 C CA . SER A 1 308 ? 19.396 -1.149 -18.540 1.00 86.69 308 SER A CA 1
ATOM 2376 C C . SER A 1 308 ? 19.197 -0.748 -17.075 1.00 86.69 308 SER A C 1
ATOM 2378 O O . SER A 1 308 ? 18.430 0.171 -16.782 1.00 86.69 308 SER A O 1
ATOM 2380 N N . ASP A 1 309 ? 19.956 -1.347 -16.154 1.00 81.25 309 ASP A N 1
ATOM 2381 C CA . ASP A 1 309 ? 19.944 -1.012 -14.726 1.00 81.25 309 ASP A CA 1
ATOM 2382 C C . ASP A 1 309 ? 20.240 0.464 -14.474 1.00 81.25 309 ASP A C 1
ATOM 2384 O O . ASP A 1 309 ? 19.565 1.113 -13.674 1.00 81.25 309 ASP A O 1
ATOM 2388 N N . ARG A 1 310 ? 21.241 1.018 -15.164 1.00 86.06 310 ARG A N 1
ATOM 2389 C CA . ARG A 1 310 ? 21.597 2.434 -15.039 1.00 86.06 310 ARG A CA 1
ATOM 2390 C C . ARG A 1 310 ? 20.424 3.344 -15.408 1.00 86.06 310 ARG A C 1
ATOM 2392 O O . ARG A 1 310 ? 20.174 4.331 -14.716 1.00 86.06 310 ARG A O 1
ATOM 2399 N N . ARG A 1 311 ? 19.712 3.025 -16.490 1.00 88.31 311 ARG A N 1
ATOM 2400 C CA . ARG A 1 311 ? 18.561 3.807 -16.969 1.00 88.31 311 ARG A CA 1
ATOM 2401 C C . ARG A 1 311 ? 17.372 3.699 -16.018 1.00 88.31 311 ARG A C 1
ATOM 2403 O O . ARG A 1 311 ? 16.771 4.718 -15.691 1.00 88.31 311 ARG A O 1
ATOM 2410 N N . ILE A 1 312 ? 17.079 2.497 -15.522 1.00 82.75 312 ILE A N 1
ATOM 2411 C CA . ILE A 1 312 ? 16.000 2.284 -14.551 1.00 82.75 312 ILE A CA 1
ATOM 2412 C C . ILE A 1 312 ? 16.283 2.992 -13.225 1.00 82.75 312 ILE A C 1
ATOM 2414 O O . ILE A 1 312 ? 15.386 3.641 -12.691 1.00 82.75 312 ILE A O 1
ATOM 2418 N N . LYS A 1 313 ? 17.526 2.953 -12.726 1.00 82.38 313 LYS A N 1
ATOM 2419 C CA . LYS A 1 313 ? 17.920 3.692 -11.515 1.00 82.38 313 LYS A CA 1
ATOM 2420 C C . LYS A 1 313 ? 17.679 5.190 -11.656 1.00 82.38 313 LYS A C 1
ATOM 2422 O O . LYS A 1 313 ? 17.093 5.790 -10.762 1.00 82.38 313 LYS A O 1
ATOM 2427 N N . LEU A 1 314 ? 18.047 5.774 -12.797 1.00 84.44 314 LEU A N 1
ATOM 2428 C CA . LEU A 1 314 ? 17.814 7.195 -13.055 1.00 84.44 314 LEU A CA 1
ATOM 2429 C C . LEU A 1 314 ? 16.320 7.555 -13.015 1.00 84.44 314 LEU A C 1
ATOM 2431 O O . LEU A 1 314 ? 15.938 8.531 -12.371 1.00 84.44 314 LEU A O 1
ATOM 2435 N N . ILE A 1 315 ? 15.467 6.763 -13.670 1.00 82.50 315 ILE A N 1
ATOM 2436 C CA . ILE A 1 315 ? 14.017 6.991 -13.630 1.00 82.50 315 ILE A CA 1
ATOM 2437 C C . ILE A 1 315 ? 13.484 6.848 -12.194 1.00 82.50 315 ILE A C 1
ATOM 2439 O O . ILE A 1 315 ? 12.689 7.675 -11.744 1.00 82.50 315 ILE A O 1
ATOM 2443 N N . ALA A 1 316 ? 13.929 5.824 -11.459 1.00 77.44 316 ALA A N 1
ATOM 2444 C CA . ALA A 1 316 ? 13.503 5.581 -10.084 1.00 77.44 316 ALA A CA 1
ATOM 2445 C C . ALA A 1 316 ? 13.889 6.738 -9.145 1.00 77.44 316 ALA A C 1
ATOM 2447 O O . ALA A 1 316 ? 13.052 7.211 -8.376 1.00 77.44 316 ALA A O 1
ATOM 2448 N N . GLU A 1 317 ? 15.116 7.258 -9.249 1.00 79.44 317 GLU A N 1
ATOM 2449 C CA . GLU A 1 317 ? 15.579 8.424 -8.483 1.00 79.44 317 GLU A CA 1
ATOM 2450 C C . GLU A 1 317 ? 14.719 9.667 -8.745 1.00 79.44 317 GLU A C 1
ATOM 2452 O O . GLU A 1 317 ? 14.355 10.396 -7.818 1.00 79.44 317 GLU A O 1
ATOM 2457 N N . LEU A 1 318 ? 14.346 9.912 -10.001 1.00 83.38 318 LEU A N 1
ATOM 2458 C CA . LEU A 1 318 ? 13.521 11.067 -10.358 1.00 83.38 318 LEU A CA 1
ATOM 2459 C C . LEU A 1 318 ? 12.074 10.903 -9.914 1.00 83.38 318 LEU A C 1
ATOM 2461 O O . LEU A 1 318 ? 11.482 11.842 -9.377 1.00 83.38 318 LEU A O 1
ATOM 2465 N N . SER A 1 319 ? 11.528 9.699 -10.054 1.00 80.62 319 SER A N 1
ATOM 2466 C CA . SER A 1 319 ? 10.224 9.350 -9.502 1.00 80.62 319 SER A CA 1
ATOM 2467 C C . SER A 1 319 ? 10.172 9.557 -7.989 1.00 80.62 319 SER A C 1
ATOM 2469 O O . SER A 1 319 ? 9.174 10.064 -7.474 1.00 80.62 319 SER A O 1
ATOM 2471 N N . ASN A 1 320 ? 11.254 9.233 -7.274 1.00 78.69 320 ASN A N 1
ATOM 2472 C CA . ASN A 1 320 ? 11.371 9.480 -5.839 1.00 78.69 320 ASN A CA 1
ATOM 2473 C C . ASN A 1 320 ? 11.327 10.976 -5.517 1.00 78.69 320 ASN A C 1
ATOM 2475 O O . ASN A 1 320 ? 10.535 11.390 -4.674 1.00 78.69 320 ASN A O 1
ATOM 2479 N N . ARG A 1 321 ? 12.087 11.811 -6.236 1.00 80.75 321 ARG A N 1
ATOM 2480 C CA . ARG A 1 321 ? 12.060 13.276 -6.043 1.00 80.75 321 ARG A CA 1
ATOM 2481 C C . ARG A 1 321 ? 10.676 13.876 -6.305 1.00 80.75 321 ARG A C 1
ATOM 2483 O O . ARG A 1 321 ? 10.201 14.722 -5.543 1.00 80.75 321 ARG A O 1
ATOM 2490 N N . LEU A 1 322 ? 9.999 13.438 -7.367 1.00 82.25 322 LEU A N 1
ATOM 2491 C CA . LEU A 1 322 ? 8.637 13.888 -7.671 1.00 82.25 322 LEU A CA 1
ATOM 2492 C C . LEU A 1 322 ? 7.638 13.416 -6.603 1.00 82.25 322 LEU A C 1
ATOM 2494 O O . LEU A 1 322 ? 6.791 14.199 -6.158 1.00 82.25 322 LEU A O 1
ATOM 2498 N N . SER A 1 323 ? 7.770 12.165 -6.154 1.00 82.69 323 SER A N 1
ATOM 2499 C CA . SER A 1 323 ? 6.955 11.587 -5.084 1.00 82.69 323 SER A CA 1
ATOM 2500 C C . SER A 1 323 ? 7.126 12.334 -3.770 1.00 82.69 323 SER A C 1
ATOM 2502 O O . SER A 1 323 ? 6.127 12.700 -3.161 1.00 82.69 323 SER A O 1
ATOM 2504 N N . GLN A 1 324 ? 8.359 12.661 -3.382 1.00 84.06 324 GLN A N 1
ATOM 2505 C CA . GLN A 1 324 ? 8.674 13.439 -2.184 1.00 84.06 324 GLN A CA 1
ATOM 2506 C C . GLN A 1 324 ? 7.934 14.781 -2.166 1.00 84.06 324 GLN A C 1
ATOM 2508 O O . GLN A 1 324 ? 7.268 15.124 -1.189 1.00 84.06 324 GLN A O 1
ATOM 2513 N N . LYS A 1 325 ? 7.996 15.532 -3.273 1.00 83.50 325 LYS A N 1
ATOM 2514 C CA . LYS A 1 325 ? 7.336 16.839 -3.391 1.00 83.50 325 LYS A CA 1
ATOM 2515 C C . LYS A 1 325 ? 5.815 16.730 -3.274 1.00 83.50 325 LYS A C 1
ATOM 2517 O O . LYS A 1 325 ? 5.190 17.563 -2.618 1.00 83.50 325 LYS A O 1
ATOM 2522 N N . LYS A 1 326 ? 5.209 15.733 -3.926 1.00 84.06 326 LYS A N 1
ATOM 2523 C CA . LYS A 1 326 ? 3.757 15.504 -3.866 1.00 84.06 326 LYS A CA 1
ATOM 2524 C C . LYS A 1 326 ? 3.323 15.008 -2.482 1.00 84.06 326 LYS A C 1
ATOM 2526 O O . LYS A 1 326 ? 2.357 15.541 -1.946 1.00 84.06 326 LYS A O 1
ATOM 2531 N N . LEU A 1 327 ? 4.063 14.073 -1.884 1.00 84.75 327 LEU A N 1
ATOM 2532 C CA . LEU A 1 327 ? 3.805 13.554 -0.541 1.00 84.75 327 LEU A CA 1
ATOM 2533 C C . LEU A 1 327 ? 3.864 14.668 0.506 1.00 84.75 327 LEU A C 1
ATOM 2535 O O . LEU A 1 327 ? 2.931 14.815 1.287 1.00 84.75 327 LEU A O 1
ATOM 2539 N N . ARG A 1 328 ? 4.906 15.509 0.471 1.00 85.69 328 ARG A N 1
ATOM 2540 C CA . ARG A 1 328 ? 5.034 16.671 1.361 1.00 85.69 328 ARG A CA 1
ATOM 2541 C C . ARG A 1 328 ? 3.808 17.581 1.287 1.00 85.69 328 ARG A C 1
ATOM 2543 O O . ARG A 1 328 ? 3.231 17.890 2.321 1.00 85.69 328 ARG A O 1
ATOM 2550 N N . ARG A 1 329 ? 3.376 17.965 0.080 1.00 87.12 329 ARG A N 1
ATOM 2551 C CA . ARG A 1 329 ? 2.181 18.811 -0.108 1.00 87.12 329 ARG A CA 1
ATOM 2552 C C . ARG A 1 329 ? 0.929 18.180 0.488 1.00 87.12 329 ARG A C 1
ATOM 2554 O O . ARG A 1 329 ? 0.107 18.877 1.071 1.00 87.12 329 ARG A O 1
ATOM 2561 N N . GLU A 1 330 ? 0.783 16.872 0.322 1.00 86.69 330 GLU A N 1
ATOM 2562 C CA . GLU A 1 330 ? -0.379 16.143 0.809 1.00 86.69 330 GLU A CA 1
ATOM 2563 C C . GLU A 1 330 ? -0.402 16.045 2.339 1.00 86.69 330 GLU A C 1
ATOM 2565 O O . GLU A 1 330 ? -1.439 16.282 2.958 1.00 86.69 330 GLU A O 1
ATOM 2570 N N . VAL A 1 331 ? 0.748 15.782 2.958 1.00 85.56 331 VAL A N 1
ATOM 2571 C CA . VAL A 1 331 ? 0.894 15.798 4.419 1.00 85.56 331 VAL A CA 1
ATOM 2572 C C . VAL A 1 331 ? 0.667 17.207 4.973 1.00 85.56 331 VAL A C 1
ATOM 2574 O O . VAL A 1 331 ? -0.093 17.368 5.922 1.00 85.56 331 VAL A O 1
ATOM 2577 N N . GLU A 1 332 ? 1.249 18.242 4.357 1.00 87.38 332 GLU A N 1
ATOM 2578 C CA . GLU A 1 332 ? 1.034 19.649 4.736 1.00 87.38 332 GLU A CA 1
ATOM 2579 C C . GLU A 1 332 ? -0.450 20.037 4.674 1.00 87.38 332 GLU A C 1
ATOM 2581 O O . GLU A 1 332 ? -0.949 20.754 5.543 1.00 87.38 332 GLU A O 1
ATOM 2586 N N . ARG A 1 333 ? -1.168 19.562 3.651 1.00 88.62 333 ARG A N 1
ATOM 2587 C CA . ARG A 1 333 ? -2.609 19.779 3.499 1.00 88.62 333 ARG A CA 1
ATOM 2588 C C . ARG A 1 333 ? -3.388 19.121 4.641 1.00 88.62 333 ARG A C 1
ATOM 2590 O O . ARG A 1 333 ? -4.192 19.791 5.286 1.00 88.62 333 ARG A O 1
ATOM 2597 N N . LEU A 1 334 ? -3.112 17.850 4.940 1.00 87.19 334 LEU A N 1
ATOM 2598 C CA . LEU A 1 334 ? -3.775 17.125 6.031 1.00 87.19 334 LEU A CA 1
ATOM 2599 C C . LEU A 1 334 ? -3.471 17.718 7.407 1.00 87.19 334 LEU A C 1
ATOM 2601 O O . LEU A 1 334 ? -4.382 17.836 8.219 1.00 87.19 334 LEU A O 1
ATOM 2605 N N . ALA A 1 335 ? -2.229 18.133 7.660 1.00 85.19 335 ALA A N 1
ATOM 2606 C CA . ALA A 1 335 ? -1.843 18.758 8.922 1.00 85.19 335 ALA A CA 1
ATOM 2607 C C . ALA A 1 335 ? -2.612 20.068 9.177 1.00 85.19 335 ALA A C 1
ATOM 2609 O O . ALA A 1 335 ? -2.944 20.374 10.320 1.00 85.19 335 ALA A O 1
ATOM 2610 N N . LYS A 1 336 ? -2.947 20.819 8.117 1.00 87.88 336 LYS A N 1
ATOM 2611 C CA . LYS A 1 336 ? -3.779 22.032 8.208 1.00 87.88 336 LYS A CA 1
ATOM 2612 C C . LYS A 1 336 ? -5.255 21.720 8.434 1.00 87.88 336 LYS A C 1
ATOM 2614 O O . LYS A 1 336 ? -5.897 22.377 9.244 1.00 87.88 336 LYS A O 1
ATOM 2619 N N . GLU A 1 337 ? -5.799 20.744 7.712 1.00 89.00 337 GLU A N 1
ATOM 2620 C CA . GLU A 1 337 ? -7.220 20.382 7.800 1.00 89.00 337 GLU A CA 1
ATOM 2621 C C . GLU A 1 337 ? -7.553 19.633 9.097 1.00 89.00 337 GLU A C 1
ATOM 2623 O O . GLU A 1 337 ? -8.647 19.775 9.641 1.00 89.00 337 GLU A O 1
ATOM 2628 N N . ARG A 1 338 ? -6.623 18.804 9.584 1.00 87.38 338 ARG A N 1
ATOM 2629 C CA . ARG A 1 338 ? -6.812 17.884 10.710 1.00 87.38 338 ARG A CA 1
ATOM 2630 C C . ARG A 1 338 ? -5.513 17.777 11.532 1.00 87.38 338 ARG A C 1
ATOM 2632 O O . ARG A 1 338 ? -4.804 16.779 11.426 1.00 87.38 338 ARG A O 1
ATOM 2639 N N . PRO A 1 339 ? -5.201 18.756 12.401 1.00 82.06 339 PRO A N 1
ATOM 2640 C CA . PRO A 1 339 ? -3.912 18.833 13.107 1.00 82.06 339 PRO A CA 1
ATOM 2641 C C . PRO A 1 339 ? -3.625 17.665 14.064 1.00 82.06 339 PRO A C 1
ATOM 2643 O O . PRO A 1 339 ? -2.471 17.404 14.392 1.00 82.06 339 PRO A O 1
ATOM 2646 N N . ASN A 1 340 ? -4.662 16.936 14.488 1.00 83.00 340 ASN A N 1
ATOM 2647 C CA . ASN A 1 340 ? -4.543 15.768 15.365 1.00 83.00 340 ASN A CA 1
ATOM 2648 C C . ASN A 1 340 ? -4.595 14.426 14.608 1.00 83.00 340 ASN A C 1
ATOM 2650 O O . ASN A 1 340 ? -4.665 13.375 15.242 1.00 83.00 340 ASN A O 1
ATOM 2654 N N . LEU A 1 341 ? -4.595 14.445 13.270 1.00 86.88 341 LEU A N 1
ATOM 2655 C CA . LEU A 1 341 ? -4.633 13.236 12.451 1.00 86.88 341 LEU A CA 1
ATOM 2656 C C . LEU A 1 341 ? -3.340 12.427 12.621 1.00 86.88 341 LEU A C 1
ATOM 2658 O O . LEU A 1 341 ? -2.235 12.941 12.443 1.00 86.88 341 LEU A O 1
ATOM 2662 N N . LYS A 1 342 ? -3.487 11.141 12.924 1.00 88.44 342 LYS A N 1
ATOM 2663 C CA . LYS A 1 342 ? -2.413 10.151 12.935 1.00 88.44 342 LYS A CA 1
ATOM 2664 C C . LYS A 1 342 ? -2.245 9.609 11.518 1.00 88.44 342 LYS A C 1
ATOM 2666 O O . LYS A 1 342 ? -3.213 9.250 10.856 1.00 88.44 342 LYS A O 1
ATOM 2671 N N . SER A 1 343 ? -1.010 9.538 11.038 1.00 88.31 343 SER A N 1
ATOM 2672 C CA . SER A 1 343 ? -0.718 8.974 9.714 1.00 88.31 343 SER A CA 1
ATOM 2673 C C . SER A 1 343 ? -0.038 7.618 9.848 1.00 88.31 343 SER A C 1
ATOM 2675 O O . SER A 1 343 ? 0.883 7.475 10.647 1.00 88.31 343 SER A O 1
ATOM 2677 N N . LEU A 1 344 ? -0.465 6.634 9.062 1.00 87.25 344 LEU A N 1
ATOM 2678 C CA . LEU A 1 344 ? 0.206 5.346 8.934 1.00 87.25 344 LEU A CA 1
ATOM 2679 C C . LEU A 1 344 ? 0.784 5.214 7.527 1.00 87.25 344 LEU A C 1
ATOM 2681 O O . LEU A 1 344 ? 0.043 5.233 6.546 1.00 87.25 344 LEU A O 1
ATOM 2685 N N . PHE A 1 345 ? 2.100 5.068 7.443 1.00 85.88 345 PHE A N 1
ATOM 2686 C CA . PHE A 1 345 ? 2.834 4.868 6.203 1.00 85.88 345 PHE A CA 1
ATOM 2687 C C . PHE A 1 345 ? 3.226 3.407 6.074 1.00 8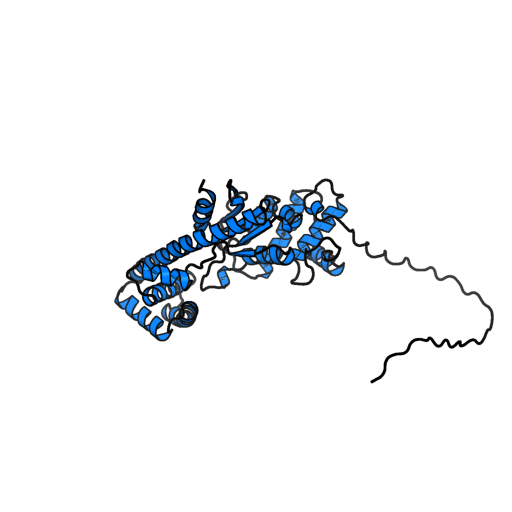5.88 345 PHE A C 1
ATOM 2689 O O . PHE A 1 345 ? 3.855 2.852 6.969 1.00 85.88 345 PHE A O 1
ATOM 2696 N N . MET A 1 346 ? 2.896 2.811 4.939 1.00 82.19 346 MET A N 1
ATOM 2697 C CA . MET A 1 346 ? 3.434 1.533 4.511 1.00 82.19 346 MET A CA 1
ATOM 2698 C C . MET A 1 346 ? 4.280 1.730 3.279 1.00 82.19 346 MET A C 1
ATOM 2700 O O . MET A 1 346 ? 3.770 2.149 2.239 1.00 82.19 346 MET A O 1
ATOM 2704 N N . ILE A 1 347 ? 5.561 1.425 3.404 1.00 76.19 347 ILE A N 1
ATOM 2705 C CA . ILE A 1 347 ? 6.537 1.688 2.356 1.00 76.19 347 ILE A CA 1
ATOM 2706 C C . ILE A 1 347 ? 7.620 0.613 2.339 1.00 76.19 347 ILE A C 1
ATOM 2708 O O . ILE A 1 347 ? 8.032 0.106 3.376 1.00 76.19 347 ILE A O 1
ATOM 2712 N N . GLY A 1 348 ? 8.127 0.280 1.162 1.00 72.75 348 GLY A N 1
ATOM 2713 C CA . GLY A 1 348 ? 9.295 -0.565 1.006 1.00 72.75 348 GLY A CA 1
ATOM 2714 C C . GLY A 1 348 ? 10.541 0.114 1.569 1.00 72.75 348 GLY A C 1
ATOM 2715 O O . GLY A 1 348 ? 10.662 1.341 1.557 1.00 72.75 348 GLY A O 1
ATOM 2716 N N . ALA A 1 349 ? 11.503 -0.692 2.023 1.00 65.56 349 ALA A N 1
ATOM 2717 C CA . ALA A 1 349 ? 12.741 -0.222 2.647 1.00 65.56 349 ALA A CA 1
ATOM 2718 C C . ALA A 1 349 ? 13.508 0.810 1.796 1.00 65.56 349 ALA A C 1
ATOM 2720 O O . ALA A 1 349 ? 14.111 1.732 2.339 1.00 65.56 349 ALA A O 1
ATOM 2721 N N . ILE A 1 350 ? 13.442 0.690 0.464 1.00 63.22 350 ILE A N 1
ATOM 2722 C CA . ILE A 1 350 ? 14.084 1.608 -0.493 1.00 63.22 350 ILE A CA 1
ATOM 2723 C C . ILE A 1 350 ? 13.490 3.024 -0.408 1.00 63.22 350 ILE A C 1
ATOM 2725 O O . ILE A 1 350 ? 14.183 4.009 -0.648 1.00 63.22 350 ILE A O 1
ATOM 2729 N N . HIS A 1 351 ? 12.214 3.143 -0.043 1.00 70.50 351 HIS A N 1
ATOM 2730 C CA . HIS A 1 351 ? 11.494 4.412 0.016 1.00 70.50 351 HIS A CA 1
ATOM 2731 C C . HIS A 1 351 ? 11.392 4.978 1.440 1.00 70.50 351 HIS A C 1
ATOM 2733 O O . HIS A 1 351 ? 10.842 6.063 1.632 1.00 70.50 351 HIS A O 1
ATOM 2739 N N . THR A 1 352 ? 11.972 4.304 2.440 1.00 72.19 352 THR A N 1
ATOM 2740 C CA . THR A 1 352 ? 12.049 4.810 3.820 1.00 72.19 352 THR A CA 1
ATOM 2741 C C . THR A 1 352 ? 12.800 6.128 3.902 1.00 72.19 352 THR A C 1
ATOM 2743 O O . THR A 1 352 ? 12.352 7.041 4.597 1.00 72.19 352 THR A O 1
ATOM 2746 N N . ASP A 1 353 ? 13.890 6.272 3.151 1.00 72.94 353 ASP A N 1
ATOM 2747 C CA . ASP A 1 353 ? 14.666 7.511 3.142 1.00 72.94 353 ASP A CA 1
ATOM 2748 C C . ASP A 1 353 ? 13.879 8.679 2.535 1.00 72.94 353 ASP A C 1
ATOM 2750 O O . ASP A 1 353 ? 13.948 9.789 3.056 1.00 72.94 353 ASP A O 1
ATOM 2754 N N . LEU A 1 354 ? 13.017 8.423 1.542 1.00 76.06 354 LEU A N 1
ATOM 2755 C CA . LEU A 1 354 ? 12.131 9.449 0.978 1.00 76.06 354 LEU A CA 1
ATOM 2756 C C . LEU A 1 354 ? 11.244 10.063 2.060 1.00 76.06 354 LEU A C 1
ATOM 2758 O O . LEU A 1 354 ? 11.135 11.287 2.152 1.00 76.06 354 LEU A O 1
ATOM 2762 N N . VAL A 1 355 ? 10.606 9.236 2.892 1.00 77.62 355 VAL A N 1
ATOM 2763 C CA . VAL A 1 355 ? 9.705 9.774 3.914 1.00 77.62 355 VAL A CA 1
ATOM 2764 C C . VAL A 1 355 ? 10.488 10.347 5.102 1.00 77.62 355 VAL A C 1
ATOM 2766 O O . VAL A 1 355 ? 10.083 11.379 5.637 1.00 77.62 355 VAL A O 1
ATOM 2769 N N . ARG A 1 356 ? 11.672 9.808 5.437 1.00 77.81 356 ARG A N 1
ATOM 2770 C CA . ARG A 1 356 ? 12.596 10.469 6.380 1.00 77.81 356 ARG A CA 1
ATOM 2771 C C . ARG A 1 356 ? 12.920 11.887 5.932 1.00 77.81 356 ARG A C 1
ATOM 2773 O O . ARG A 1 356 ? 12.791 12.801 6.735 1.00 77.81 356 ARG A O 1
ATOM 2780 N N . GLU A 1 357 ? 13.274 12.097 4.668 1.00 79.75 357 GLU A N 1
ATOM 2781 C CA . GLU A 1 357 ? 13.595 13.433 4.158 1.00 79.75 357 GLU A CA 1
ATOM 2782 C C . GLU A 1 357 ? 12.404 14.402 4.252 1.00 79.75 357 GLU A C 1
ATOM 2784 O O . GLU A 1 357 ? 12.589 15.569 4.605 1.00 79.75 357 GLU A O 1
ATOM 2789 N N . VAL A 1 358 ? 11.176 13.930 3.989 1.00 79.44 358 VAL A N 1
ATOM 2790 C CA . VAL A 1 358 ? 9.952 14.738 4.167 1.00 79.44 358 VAL A CA 1
ATOM 2791 C C . VAL A 1 358 ? 9.787 15.184 5.624 1.00 79.44 358 VAL A C 1
ATOM 2793 O O . VAL A 1 358 ? 9.412 16.330 5.860 1.00 79.44 358 VAL A O 1
ATOM 2796 N N . TYR A 1 359 ? 10.087 14.307 6.585 1.00 75.06 359 TYR A N 1
ATOM 2797 C CA . TYR A 1 359 ? 9.857 14.528 8.018 1.00 75.06 359 TYR A CA 1
ATOM 2798 C C . TYR A 1 359 ? 11.076 15.047 8.802 1.00 75.06 359 TYR A C 1
ATOM 2800 O O . TYR A 1 359 ? 10.937 15.385 9.973 1.00 75.06 359 TYR A O 1
ATOM 2808 N N . GLN A 1 360 ? 12.266 15.124 8.202 1.00 72.25 360 GLN A N 1
ATOM 2809 C CA . GLN A 1 360 ? 13.484 15.642 8.846 1.00 72.25 360 GLN A CA 1
ATOM 2810 C C . GLN A 1 360 ? 13.677 17.156 8.673 1.00 72.25 360 GLN A C 1
ATOM 2812 O O . GLN A 1 360 ? 14.537 17.744 9.333 1.00 72.25 360 GLN A O 1
ATOM 2817 N N . THR A 1 361 ? 12.917 17.802 7.787 1.00 54.59 361 THR A N 1
ATOM 2818 C CA . THR A 1 361 ? 13.139 19.205 7.410 1.00 54.59 361 THR A CA 1
ATOM 2819 C C . THR A 1 361 ? 12.528 20.170 8.433 1.00 54.59 361 THR A C 1
ATOM 2821 O O . THR A 1 361 ? 11.380 20.574 8.283 1.00 54.59 361 THR A O 1
ATOM 2824 N N . ARG A 1 362 ? 13.338 20.499 9.451 1.00 48.12 362 ARG A N 1
ATOM 2825 C CA . ARG A 1 362 ? 13.068 21.426 10.567 1.00 48.12 362 ARG A CA 1
ATOM 2826 C C . ARG A 1 362 ? 12.497 22.779 10.159 1.00 48.12 362 ARG A C 1
ATOM 2828 O O . ARG A 1 362 ? 13.029 23.369 9.191 1.00 48.12 362 ARG A O 1
#

Foldseek 3Di:
DDDDDDDDDDDDDDDDDDDDDDDDDDDDDDPDDPPDPDQPLAALLLLPDPPDDPVSVQQNLLLLLLLQQNDPDDAFLEDNDPRSGDDPVSSVVLCVQQNTADPDLVSSLSSQLSSLVNSLVVQVADQDPPLPPPPQPAFDWFAFPQLGIETEDEAAQRNLNRSSSSCSVNCVLSVCSNCVVLEAEAEADAPQLPPRSGDRNVVSVVSSCVRYVHHYHHLLVFHLLALVLLVVLVVVDPDDLLRLLLLSLLVQLVVVCVVPVPDDSLVSSLVCLVSSCVRNVHDSVSSSVVNVVLCVVVVDSVSSNVSSVVSSVSSNVSSLVVSLVVNLVVSSVCCVVPVSRYYYYYDYPVNPVSVVVSRVPD

Sequence (362 aa):
MIFPVVLLAVLAVGCSSSKSDKPSPKKSAEPLPPPPPEPSVYRRSCLKDESCPWPEREAALMDYAGAVYGETGKVGFTGTDSAFLLTPAERSYVVEKFGKPENSPEKIFSFLDRSRSKFLHRLAFPPDPHCRKETAGSPQQWAHPQLGKGLVLYGYHGCGKNYGDQLAQSGLELSIGAEPQEWAFFLESYGVLDHRVQLEEVELFKKMAQTMDIPLRNALPVRALSKEALLEAVKISKFSELDFAVAVLFQGVTGAVRLNPRVDPIAVADDLAPKVAAELGQDAAALRKALDQYFVKFPTFVEAAVESDRRIKLIAELSNRLSQKKLRREVERLAKERPNLKSLFMIGAIHTDLVREVYQTR

Radius of gyration: 29.33 Å; chains: 1; bounding box: 99×53×64 Å

pLDDT: mean 75.45, std 17.42, range [26.34, 93.12]